Protein AF-X0TJ78-F1 (afdb_monomer_lite)

Organism: NCBI:txid412755

Structure (mmCIF, N/CA/C/O backbone):
data_AF-X0TJ78-F1
#
_entry.id   AF-X0TJ78-F1
#
loop_
_atom_site.group_PDB
_atom_site.id
_atom_site.type_symbol
_atom_site.label_atom_id
_atom_site.label_alt_id
_atom_site.label_comp_id
_atom_site.label_asym_id
_atom_site.label_entity_id
_atom_site.label_seq_id
_atom_site.pdbx_PDB_ins_code
_atom_site.Cartn_x
_atom_site.Cartn_y
_atom_site.Cartn_z
_atom_site.occupancy
_atom_site.B_iso_or_equiv
_atom_site.auth_seq_id
_atom_site.auth_comp_id
_atom_site.auth_asym_id
_atom_site.auth_atom_id
_atom_site.pdbx_PDB_model_num
ATOM 1 N N . VAL A 1 1 ? -23.344 20.962 -19.472 1.00 41.69 1 VAL A N 1
ATOM 2 C CA . VAL A 1 1 ? -23.490 19.611 -18.882 1.00 41.69 1 VAL A CA 1
ATOM 3 C C . VAL A 1 1 ? -22.557 18.676 -19.646 1.00 41.69 1 VAL A C 1
ATOM 5 O O . VAL A 1 1 ? -22.876 18.302 -20.765 1.00 41.69 1 VAL A O 1
ATOM 8 N N . ARG A 1 2 ? -21.332 18.445 -19.148 1.00 46.00 2 ARG A N 1
ATOM 9 C CA . ARG A 1 2 ? -20.349 17.579 -19.829 1.00 46.00 2 ARG A CA 1
ATOM 10 C C . ARG A 1 2 ? -20.759 16.126 -19.594 1.00 46.00 2 ARG A C 1
ATOM 12 O O . ARG A 1 2 ? -20.920 15.743 -18.442 1.00 46.00 2 ARG A O 1
ATOM 19 N N . GLY A 1 3 ? -20.935 15.355 -20.666 1.00 38.41 3 GLY A N 1
ATOM 20 C CA . GLY A 1 3 ? -21.324 13.937 -20.658 1.00 38.41 3 GLY A CA 1
ATOM 21 C C . GLY A 1 3 ? -20.253 12.991 -20.104 1.00 38.41 3 GLY A C 1
ATOM 22 O O . GLY A 1 3 ? -19.927 11.993 -20.738 1.00 38.41 3 GLY A O 1
ATOM 23 N N . LEU A 1 4 ? -19.689 13.312 -18.939 1.00 42.62 4 LEU A N 1
ATOM 24 C CA . LEU A 1 4 ? -18.806 12.431 -18.187 1.00 42.62 4 LEU A CA 1
ATOM 25 C C . LEU A 1 4 ? -19.663 11.326 -17.562 1.00 42.62 4 LEU A C 1
ATOM 27 O O . LEU A 1 4 ? -20.392 11.562 -16.601 1.00 42.62 4 LEU A O 1
ATOM 31 N N . LYS A 1 5 ? -19.578 10.116 -18.119 1.00 39.84 5 LYS A N 1
ATOM 32 C CA . LYS A 1 5 ? -20.024 8.900 -17.433 1.00 39.84 5 LYS A CA 1
ATOM 33 C C . LYS A 1 5 ? -19.019 8.610 -16.319 1.00 39.84 5 LYS A C 1
ATOM 35 O O . LYS A 1 5 ? -18.046 7.900 -16.539 1.00 39.84 5 LYS A O 1
ATOM 40 N N . VAL A 1 6 ? -19.211 9.224 -15.154 1.00 48.62 6 VAL A N 1
ATOM 41 C CA . VAL A 1 6 ? -18.441 8.871 -13.959 1.00 48.62 6 VAL A CA 1
ATOM 42 C C . VAL A 1 6 ? -19.138 7.679 -13.320 1.00 48.62 6 VAL A C 1
ATOM 44 O O . VAL A 1 6 ? -20.186 7.829 -12.697 1.00 48.62 6 VAL A O 1
ATOM 47 N N . THR A 1 7 ? -18.582 6.485 -13.495 1.00 52.28 7 THR A N 1
ATOM 48 C CA . THR A 1 7 ? -18.943 5.331 -12.668 1.00 52.28 7 THR A CA 1
ATOM 49 C C . THR A 1 7 ? -18.285 5.554 -11.307 1.00 52.28 7 THR A C 1
ATOM 51 O O . THR A 1 7 ? -17.137 5.175 -11.092 1.00 52.28 7 THR A O 1
ATOM 54 N N . VAL A 1 8 ? -18.956 6.284 -10.411 1.00 54.91 8 VAL A N 1
ATOM 55 C CA . VAL A 1 8 ? -18.497 6.415 -9.023 1.00 54.91 8 VAL A CA 1
ATOM 56 C C . VAL A 1 8 ? -18.832 5.096 -8.341 1.00 54.91 8 VAL A C 1
ATOM 58 O O . VAL A 1 8 ? -20.003 4.828 -8.084 1.00 54.91 8 VAL A O 1
ATOM 61 N N . ALA A 1 9 ? -17.834 4.249 -8.090 1.00 61.28 9 ALA A N 1
ATOM 62 C CA . ALA A 1 9 ? -18.028 3.178 -7.124 1.00 61.28 9 ALA A CA 1
ATOM 63 C C . ALA A 1 9 ? -18.209 3.837 -5.756 1.00 61.28 9 ALA A C 1
ATOM 65 O O . ALA A 1 9 ? -17.346 4.586 -5.294 1.00 61.28 9 ALA A O 1
ATOM 66 N N . GLU A 1 10 ? -19.365 3.615 -5.148 1.00 79.12 10 GLU A N 1
ATOM 67 C CA . GLU A 1 10 ? -19.639 4.081 -3.800 1.00 79.12 10 GLU A CA 1
ATOM 68 C C . GLU A 1 10 ? -18.818 3.217 -2.835 1.00 79.12 10 GLU A C 1
ATOM 70 O O . GLU A 1 10 ? -19.037 2.012 -2.727 1.00 79.12 10 GLU A O 1
ATOM 75 N N . VAL A 1 11 ? -17.814 3.813 -2.188 1.00 92.12 11 VAL A N 1
ATOM 76 C CA . VAL A 1 11 ? -17.001 3.138 -1.169 1.00 92.12 11 VAL A CA 1
ATOM 77 C C . VAL A 1 11 ? -17.696 3.361 0.179 1.00 92.12 11 VAL A C 1
ATOM 79 O O . VAL A 1 11 ? -17.759 4.511 0.620 1.00 92.12 11 VAL A O 1
ATOM 82 N N . PRO A 1 12 ? -18.246 2.320 0.838 1.00 93.31 12 PRO A N 1
ATOM 83 C CA . PRO A 1 12 ? -19.114 2.491 2.003 1.00 93.31 12 PRO A CA 1
ATOM 84 C C . PRO A 1 12 ? -18.298 2.753 3.277 1.00 93.31 12 PRO A C 1
ATOM 86 O O . PRO A 1 12 ? -18.168 1.901 4.154 1.00 93.31 12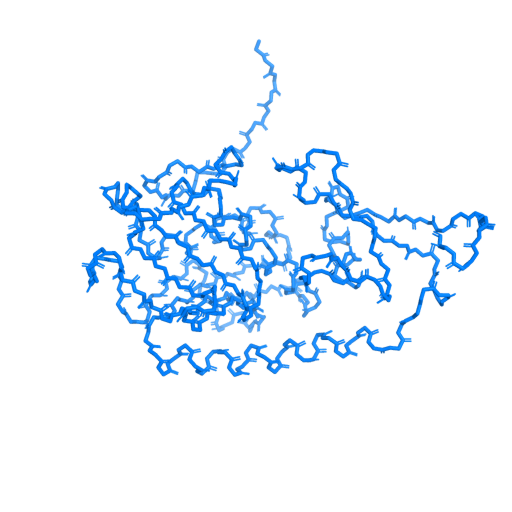 PRO A O 1
ATOM 89 N N . ILE A 1 13 ? -17.733 3.956 3.373 1.00 97.56 13 ILE A N 1
ATOM 90 C CA . ILE A 1 13 ? -16.958 4.437 4.519 1.00 97.56 13 ILE A CA 1
ATOM 91 C C . ILE A 1 13 ? -17.510 5.780 5.019 1.00 97.56 13 ILE A C 1
ATOM 93 O O . ILE A 1 13 ? -18.123 6.523 4.255 1.00 97.56 13 ILE A O 1
ATOM 97 N N . PRO A 1 14 ? -17.292 6.138 6.295 1.00 97.50 14 PRO A N 1
ATOM 98 C CA . PRO A 1 14 ? -17.926 7.314 6.898 1.00 97.50 14 PRO A CA 1
ATOM 99 C C . PRO A 1 14 ? -17.175 8.635 6.655 1.00 97.50 14 PRO A C 1
ATOM 101 O O . PRO A 1 14 ? -17.513 9.671 7.229 1.00 97.50 14 PRO A O 1
ATOM 104 N N . VAL A 1 15 ? -16.129 8.611 5.831 1.00 97.69 15 VAL A N 1
ATOM 105 C CA . VAL A 1 15 ? -15.333 9.785 5.461 1.00 97.69 15 VAL A CA 1
ATOM 106 C C . VAL A 1 15 ? -15.403 9.997 3.957 1.00 97.69 15 VAL A C 1
ATOM 108 O O . VAL A 1 15 ? -15.711 9.078 3.204 1.00 97.69 15 VAL A O 1
ATOM 111 N N . ALA A 1 16 ? -15.118 11.218 3.510 1.00 96.62 16 ALA A N 1
ATOM 112 C CA . ALA A 1 16 ? -15.028 11.484 2.085 1.00 96.62 16 ALA A CA 1
ATOM 113 C C . ALA A 1 16 ? -13.887 10.660 1.465 1.00 96.62 16 ALA A C 1
ATOM 115 O O . ALA A 1 16 ? -12.844 10.464 2.092 1.00 96.62 16 ALA A O 1
ATOM 116 N N . PHE A 1 17 ? -14.104 10.182 0.241 1.00 95.75 17 PHE A N 1
ATOM 117 C CA . PHE A 1 17 ? -13.168 9.324 -0.474 1.00 95.75 17 PHE A CA 1
ATOM 118 C C . PHE A 1 17 ? -12.876 9.879 -1.870 1.00 95.75 17 PHE A C 1
ATOM 120 O O . PHE A 1 17 ? -13.803 10.166 -2.630 1.00 95.75 17 PHE A O 1
ATOM 127 N N . GLY A 1 18 ? -11.600 10.015 -2.225 1.00 92.62 18 GLY A N 1
ATOM 128 C CA . GLY A 1 18 ? -11.166 10.373 -3.572 1.00 92.62 18 GLY A CA 1
ATOM 129 C C . GLY A 1 18 ? -9.757 10.961 -3.636 1.00 92.62 18 GLY A C 1
ATOM 130 O O . GLY A 1 18 ? -9.196 11.391 -2.633 1.00 92.62 18 GLY A O 1
ATOM 131 N N . ALA A 1 19 ? -9.215 11.048 -4.853 1.00 90.00 19 ALA A N 1
ATOM 132 C CA . ALA A 1 19 ? -7.849 11.517 -5.108 1.00 90.00 19 ALA A CA 1
ATOM 133 C C . ALA A 1 19 ? -7.555 12.945 -4.616 1.00 90.00 19 ALA A C 1
ATOM 135 O O . ALA A 1 19 ? -6.404 13.287 -4.387 1.00 90.00 19 ALA A O 1
ATOM 136 N N . ALA A 1 20 ? -8.582 13.776 -4.407 1.00 90.19 20 ALA A N 1
ATOM 137 C CA . ALA A 1 20 ? -8.415 15.125 -3.866 1.00 90.19 20 ALA A CA 1
ATOM 138 C C . ALA A 1 20 ? -7.898 15.151 -2.414 1.00 90.19 20 ALA A C 1
ATOM 140 O O . ALA A 1 20 ? -7.378 16.178 -1.985 1.00 90.19 20 ALA A O 1
ATOM 141 N N . PHE A 1 21 ? -8.056 14.052 -1.669 1.00 93.19 21 PHE A N 1
ATOM 142 C CA . PHE A 1 21 ? -7.544 13.911 -0.303 1.00 93.19 21 PHE A CA 1
ATOM 143 C C . PHE A 1 21 ? -6.136 13.296 -0.267 1.00 93.19 21 PHE A C 1
ATOM 145 O O . PHE A 1 21 ? -5.487 13.297 0.780 1.00 93.19 21 PHE A O 1
ATOM 152 N N . GLU A 1 22 ? -5.623 12.820 -1.408 1.00 91.50 22 GLU A N 1
ATOM 153 C CA . GLU A 1 22 ? -4.268 12.287 -1.476 1.00 91.50 22 GLU A CA 1
ATOM 154 C C . GLU A 1 22 ? -3.239 13.381 -1.165 1.00 91.50 22 GLU A C 1
ATOM 156 O O . GLU A 1 22 ? -3.269 14.480 -1.720 1.00 91.50 22 GLU A O 1
ATOM 161 N N . GLY A 1 23 ? -2.305 13.076 -0.265 1.00 86.44 23 GLY A N 1
ATOM 162 C CA . GLY A 1 23 ? -1.281 14.021 0.179 1.00 86.44 23 GLY A CA 1
ATOM 163 C C . GLY A 1 23 ? -1.646 14.816 1.435 1.00 86.44 23 GLY A C 1
ATOM 164 O O . GLY A 1 23 ? -0.784 15.547 1.940 1.00 86.44 23 GLY A O 1
ATOM 165 N N . GLU A 1 24 ? -2.854 14.639 1.991 1.00 92.06 24 GLU A N 1
ATOM 166 C CA . GLU A 1 24 ? -3.176 15.102 3.344 1.00 92.06 24 GLU A CA 1
ATOM 167 C C . GLU A 1 24 ? -2.124 14.600 4.352 1.00 92.06 24 GLU A C 1
ATOM 169 O O . GLU A 1 24 ? -1.635 13.468 4.308 1.00 92.06 24 GLU A O 1
ATOM 174 N N . ARG A 1 25 ? -1.722 15.475 5.278 1.00 93.50 25 ARG A N 1
ATOM 175 C CA . ARG A 1 25 ? -0.720 15.157 6.302 1.00 93.50 25 ARG A CA 1
ATOM 176 C C . ARG A 1 25 ? -1.369 15.192 7.674 1.00 93.50 25 ARG A C 1
ATOM 178 O O . ARG A 1 25 ? -1.734 16.261 8.146 1.00 93.50 25 ARG A O 1
ATOM 185 N N . VAL A 1 26 ? -1.387 14.054 8.359 1.00 96.75 26 VAL A N 1
ATOM 186 C CA . VAL A 1 26 ? -1.802 13.971 9.768 1.00 96.75 26 VAL A CA 1
ATOM 187 C C . VAL A 1 26 ? -0.573 14.183 10.655 1.00 96.75 26 VAL A C 1
ATOM 189 O O . VAL A 1 26 ? 0.424 13.465 10.518 1.00 96.75 26 VAL A O 1
ATOM 192 N N . ARG A 1 27 ? -0.585 15.192 11.534 1.00 95.25 27 ARG A N 1
ATOM 193 C CA . ARG A 1 27 ? 0.587 15.610 12.329 1.00 95.25 27 ARG A CA 1
ATOM 194 C C . ARG A 1 27 ? 0.198 15.982 13.759 1.00 95.25 27 ARG A C 1
ATOM 196 O O . ARG A 1 27 ? -0.942 16.326 14.023 1.00 95.25 27 ARG A O 1
ATOM 203 N N . GLY A 1 28 ? 1.187 15.966 14.654 1.00 94.19 28 GLY A N 1
ATOM 204 C CA . GLY A 1 28 ? 1.071 16.534 15.997 1.00 94.19 28 GLY A CA 1
ATOM 205 C C . GLY A 1 28 ? -0.144 16.019 16.766 1.00 94.19 28 GLY A C 1
ATOM 206 O O . GLY A 1 28 ? -0.369 14.813 16.849 1.00 94.19 28 GLY A O 1
ATOM 207 N N . GLU A 1 29 ? -0.913 16.953 17.316 1.00 96.00 29 GLU A N 1
ATOM 208 C CA . GLU A 1 29 ? -2.077 16.665 18.151 1.00 96.00 29 GLU A CA 1
ATOM 209 C C . GLU A 1 29 ? -3.262 16.077 17.375 1.00 96.00 29 GLU A C 1
ATOM 211 O O . GLU A 1 29 ? -4.159 15.525 18.008 1.00 96.00 29 GLU A O 1
ATOM 216 N N . ASP A 1 30 ? -3.268 16.115 16.039 1.00 97.38 30 ASP A N 1
ATOM 217 C CA . ASP A 1 30 ? -4.364 15.564 15.228 1.00 97.38 30 ASP A CA 1
ATOM 218 C C . ASP A 1 30 ? -4.303 14.037 15.096 1.00 97.38 30 ASP A C 1
ATOM 220 O O . ASP A 1 30 ? -5.264 13.411 14.648 1.00 97.38 30 ASP A O 1
ATOM 224 N N . ILE A 1 31 ? -3.183 13.415 15.478 1.00 98.38 31 ILE A N 1
ATOM 225 C CA . ILE A 1 31 ? -2.975 11.970 15.357 1.00 98.38 31 ILE A CA 1
ATOM 226 C C . ILE A 1 31 ? -3.858 11.230 16.369 1.00 98.38 31 ILE A C 1
ATOM 228 O O . ILE A 1 31 ? -3.748 11.431 17.580 1.00 98.38 31 ILE A O 1
ATOM 232 N N . TYR A 1 32 ? -4.703 10.328 15.871 1.00 98.69 32 TYR A N 1
ATOM 233 C CA . TYR A 1 32 ? -5.423 9.351 16.686 1.00 98.69 32 TYR A CA 1
ATOM 234 C C . TYR A 1 32 ? -4.642 8.039 16.794 1.00 98.69 32 TYR A C 1
ATOM 236 O O . TYR A 1 32 ? -4.416 7.551 17.898 1.00 98.69 32 TYR A O 1
ATOM 244 N N . LEU A 1 33 ? -4.198 7.506 15.654 1.00 98.56 33 LEU A N 1
ATOM 245 C CA . LEU A 1 33 ? -3.369 6.305 15.554 1.00 98.56 33 LEU A CA 1
ATOM 246 C C . LEU A 1 33 ? -2.137 6.600 14.695 1.00 98.56 33 LEU A C 1
ATOM 248 O O . LEU A 1 33 ? -2.249 7.249 13.654 1.00 98.56 33 LEU A O 1
ATOM 252 N N . GLU A 1 34 ? -0.988 6.068 15.102 1.00 98.44 34 GLU A N 1
ATOM 253 C CA . GLU A 1 34 ? 0.237 5.993 14.304 1.00 98.44 34 GLU A CA 1
ATOM 254 C C . GLU A 1 34 ? 0.782 4.553 14.296 1.00 98.44 34 GLU A C 1
ATOM 256 O O . GLU A 1 34 ? 0.983 3.956 15.351 1.00 98.44 34 GLU A O 1
ATOM 261 N N . ALA A 1 35 ? 1.048 3.994 13.116 1.00 98.44 35 ALA A N 1
ATOM 262 C CA . ALA A 1 35 ? 1.672 2.679 12.952 1.00 98.44 35 ALA A CA 1
ATOM 263 C C . ALA A 1 35 ? 2.747 2.743 11.863 1.00 98.44 35 ALA A C 1
ATOM 265 O O . ALA A 1 35 ? 2.502 3.340 10.821 1.00 98.44 35 ALA A O 1
ATOM 266 N N . GLY A 1 36 ? 3.927 2.160 12.073 1.00 98.06 36 GLY A N 1
ATOM 267 C CA . GLY A 1 36 ? 5.017 2.232 11.096 1.00 98.06 36 GLY A CA 1
ATOM 268 C C . GLY A 1 36 ? 5.943 3.436 11.284 1.00 98.06 36 GLY A C 1
ATOM 269 O O . GLY A 1 36 ? 6.124 3.948 12.395 1.00 98.06 36 GLY A O 1
ATOM 270 N N . GLY A 1 37 ? 6.571 3.892 10.195 1.00 93.00 37 GLY A N 1
ATOM 271 C CA . GLY A 1 37 ? 7.374 5.131 10.174 1.00 93.00 37 GLY A CA 1
ATOM 272 C C . GLY A 1 37 ? 8.600 5.118 11.095 1.00 93.00 37 GLY A C 1
ATOM 273 O O . GLY A 1 37 ? 9.000 6.157 11.629 1.00 93.00 37 GLY A O 1
ATOM 274 N N . GLY A 1 38 ? 9.153 3.930 11.361 1.00 93.81 38 GLY A N 1
ATOM 275 C CA . GLY A 1 38 ? 10.238 3.729 12.325 1.00 93.81 38 GLY A CA 1
ATOM 276 C C . GLY A 1 38 ? 9.836 3.977 13.785 1.00 93.81 38 GLY A C 1
ATOM 277 O O . GLY A 1 38 ? 10.708 4.148 14.636 1.00 93.81 38 GLY A O 1
ATOM 278 N N . ARG A 1 39 ? 8.533 4.065 14.089 1.00 95.69 39 ARG A N 1
ATOM 279 C CA . ARG A 1 39 ? 7.995 4.178 15.458 1.00 95.69 39 ARG A CA 1
ATOM 280 C C . ARG A 1 39 ? 7.513 2.834 15.979 1.00 95.69 39 ARG A C 1
ATOM 282 O O . ARG A 1 39 ? 7.782 2.499 17.127 1.00 95.69 39 ARG A O 1
ATOM 289 N N . THR A 1 40 ? 6.835 2.083 15.125 1.00 97.94 40 THR A N 1
ATOM 290 C CA . THR A 1 40 ? 6.421 0.699 15.356 1.00 97.94 40 THR A CA 1
ATOM 291 C C . THR A 1 40 ? 6.623 -0.103 14.071 1.00 97.94 40 THR A C 1
ATOM 293 O O . THR A 1 40 ? 6.692 0.489 12.993 1.00 97.94 40 THR A O 1
ATOM 296 N N . PRO A 1 41 ? 6.747 -1.435 14.151 1.00 97.94 41 PRO A N 1
ATOM 297 C CA . PRO A 1 41 ? 6.674 -2.289 12.972 1.00 97.94 41 PRO A CA 1
ATOM 298 C C . PRO A 1 41 ? 5.328 -2.161 12.246 1.00 97.94 41 PRO A C 1
ATOM 300 O O . PRO A 1 41 ? 4.271 -2.210 12.879 1.00 97.94 41 PRO A O 1
ATOM 303 N N . MET A 1 42 ? 5.372 -2.032 10.921 1.00 98.19 42 MET A N 1
ATOM 304 C CA . MET A 1 42 ? 4.192 -2.099 10.064 1.00 98.19 42 MET A CA 1
ATOM 305 C C . MET A 1 42 ? 4.520 -2.850 8.776 1.00 98.19 42 MET A C 1
ATOM 307 O O . MET A 1 42 ? 5.607 -2.670 8.239 1.00 98.19 42 MET A O 1
ATOM 311 N N . VAL A 1 43 ? 3.582 -3.654 8.276 1.00 98.62 43 VAL A N 1
ATOM 312 C CA . VAL A 1 43 ? 3.694 -4.308 6.967 1.00 98.62 43 VAL A CA 1
ATOM 313 C C . VAL A 1 43 ? 2.383 -4.259 6.189 1.00 98.62 43 VAL A C 1
ATOM 315 O O . VAL A 1 43 ? 1.307 -4.396 6.767 1.00 98.62 43 VAL A O 1
ATOM 318 N N . GLU A 1 44 ? 2.467 -4.091 4.876 1.00 98.62 44 GLU A N 1
ATOM 319 C CA . GLU A 1 44 ? 1.356 -4.290 3.945 1.00 98.62 44 GLU A CA 1
ATOM 320 C C . GLU A 1 44 ? 1.726 -5.339 2.899 1.00 98.62 44 GLU A C 1
ATOM 322 O O . GLU A 1 44 ? 2.757 -5.235 2.242 1.00 98.62 44 GLU A O 1
ATOM 327 N N . TRP A 1 45 ? 0.914 -6.382 2.765 1.00 98.56 45 TRP A N 1
ATOM 328 C CA . TRP A 1 45 ? 1.269 -7.556 1.978 1.00 98.56 45 TRP A CA 1
ATOM 329 C C . TRP A 1 45 ? 0.068 -8.075 1.197 1.00 98.56 45 TRP A C 1
ATOM 331 O O . TRP A 1 45 ? -0.957 -8.427 1.787 1.00 98.56 45 TRP A O 1
ATOM 341 N N . VAL A 1 46 ? 0.207 -8.150 -0.127 1.00 98.50 46 VAL A N 1
ATOM 342 C CA . VAL A 1 46 ? -0.738 -8.861 -0.998 1.00 98.50 46 VAL A CA 1
ATOM 343 C C . VAL A 1 46 ? -0.173 -10.233 -1.336 1.00 98.50 46 VAL A C 1
ATOM 345 O O . VAL A 1 46 ? 1.003 -10.353 -1.683 1.00 98.50 46 VAL A O 1
ATOM 348 N N . THR A 1 47 ? -1.016 -11.264 -1.268 1.00 97.81 47 THR A N 1
ATOM 349 C CA . THR A 1 47 ? -0.643 -12.633 -1.635 1.00 97.81 47 THR A CA 1
ATOM 350 C C . THR A 1 47 ? -1.796 -13.395 -2.276 1.00 97.81 47 THR A C 1
ATOM 352 O O . THR A 1 47 ? -2.963 -13.237 -1.905 1.00 97.81 47 THR A O 1
ATOM 355 N N . SER A 1 48 ? -1.457 -14.254 -3.229 1.00 97.12 48 SER A N 1
ATOM 356 C CA . SER A 1 48 ? -2.390 -15.141 -3.908 1.00 97.12 48 SER A CA 1
ATOM 357 C C . SER A 1 48 ? -2.716 -16.362 -3.047 1.00 97.12 48 SER A C 1
ATOM 359 O O . SER A 1 48 ? -1.864 -16.924 -2.353 1.00 97.12 48 SER A O 1
ATOM 361 N N . LYS A 1 49 ? -3.971 -16.798 -3.104 1.00 97.69 49 LYS A N 1
ATOM 362 C CA . LYS A 1 49 ? -4.500 -17.982 -2.419 1.00 97.69 49 LYS A CA 1
ATOM 363 C C . LYS A 1 49 ? -5.344 -18.815 -3.374 1.00 97.69 49 LYS A C 1
ATOM 365 O O . LYS A 1 49 ? -5.742 -18.351 -4.445 1.00 97.69 49 LYS A O 1
ATOM 370 N N . ARG A 1 50 ? -5.649 -20.057 -2.987 1.00 96.94 50 ARG A N 1
ATOM 371 C CA . ARG A 1 50 ? -6.616 -20.866 -3.735 1.00 96.94 50 ARG A CA 1
ATOM 372 C C . ARG A 1 50 ? -8.033 -20.311 -3.564 1.00 96.94 50 ARG A C 1
ATOM 374 O O . ARG A 1 50 ? -8.366 -19.671 -2.570 1.00 96.94 50 ARG A O 1
ATOM 381 N N . MET A 1 51 ? -8.895 -20.606 -4.535 1.00 95.94 51 MET A N 1
ATOM 382 C CA . MET A 1 51 ? -10.275 -20.102 -4.589 1.00 95.94 51 MET A CA 1
ATOM 383 C C . MET A 1 51 ? -11.148 -20.529 -3.392 1.00 95.94 51 MET A C 1
ATOM 385 O O . MET A 1 51 ? -12.137 -19.860 -3.081 1.00 95.94 51 MET A O 1
ATOM 389 N N . ASP A 1 52 ? -10.808 -21.649 -2.751 1.00 97.12 52 ASP A N 1
ATOM 390 C CA . ASP A 1 52 ? -11.455 -22.204 -1.556 1.00 97.12 52 ASP A CA 1
ATOM 391 C C . ASP A 1 52 ? -10.909 -21.623 -0.240 1.00 97.12 52 ASP A C 1
ATOM 393 O O . ASP A 1 52 ? -11.541 -21.778 0.801 1.00 97.12 52 ASP A O 1
ATOM 397 N N . GLU A 1 53 ? -9.772 -20.926 -0.280 1.00 97.50 53 GLU A N 1
ATOM 398 C CA . GLU A 1 53 ? -9.144 -20.283 0.883 1.00 97.50 53 GLU A CA 1
ATOM 399 C C . GLU A 1 53 ? -9.592 -18.822 1.070 1.00 97.50 53 GLU A C 1
ATOM 401 O O . GLU A 1 53 ? -9.314 -18.229 2.114 1.00 97.50 53 GLU A O 1
ATOM 406 N N . VAL A 1 54 ? -10.285 -18.250 0.073 1.00 98.06 54 VAL A N 1
ATOM 407 C CA . VAL A 1 54 ? -10.744 -16.853 0.063 1.00 98.06 54 VAL A CA 1
ATOM 408 C C . VAL A 1 54 ? -12.270 -16.765 0.068 1.00 98.06 54 VAL A C 1
ATOM 410 O O . VAL A 1 54 ? -12.961 -17.271 -0.826 1.00 98.06 54 VAL A O 1
ATOM 413 N N . GLU A 1 55 ? -12.792 -16.062 1.068 1.00 98.19 55 GLU A N 1
ATOM 414 C CA . GLU A 1 55 ? -14.184 -15.636 1.183 1.00 98.19 55 GLU A CA 1
ATOM 415 C C . GLU A 1 55 ? -14.290 -14.181 0.713 1.00 98.19 55 GLU A C 1
ATOM 417 O O . GLU A 1 55 ? -13.791 -13.272 1.374 1.00 98.19 55 GLU A O 1
ATOM 422 N N . ASP A 1 56 ? -14.897 -13.955 -0.456 1.00 98.19 56 ASP A N 1
ATOM 423 C CA . ASP A 1 56 ? -14.932 -12.615 -1.047 1.00 98.19 56 ASP A CA 1
ATOM 424 C C . ASP A 1 56 ? -15.637 -11.598 -0.138 1.00 98.19 56 ASP A C 1
ATOM 426 O O . ASP A 1 56 ? -16.707 -11.866 0.408 1.00 98.19 56 ASP A O 1
ATOM 430 N N . GLY A 1 57 ? -15.021 -10.427 0.027 1.00 96.50 57 GLY A N 1
ATOM 431 C CA . GLY A 1 57 ? -15.538 -9.343 0.861 1.00 96.50 57 GLY A CA 1
ATOM 432 C C . GLY A 1 57 ? -15.315 -9.534 2.358 1.00 96.50 57 GLY A C 1
ATOM 433 O O . GLY A 1 57 ? -15.669 -8.649 3.140 1.00 96.50 57 GLY A O 1
ATOM 434 N N . LYS A 1 58 ? -14.705 -10.646 2.789 1.00 98.62 58 LYS A N 1
ATOM 435 C CA . LYS A 1 58 ? -14.394 -10.852 4.203 1.00 98.62 58 LYS A CA 1
ATOM 436 C C . LYS A 1 58 ? -13.339 -9.855 4.666 1.00 98.62 58 LYS A C 1
ATOM 438 O O . LYS A 1 58 ? -12.246 -9.767 4.109 1.00 98.62 58 LYS A O 1
ATOM 443 N N . ILE A 1 59 ? -13.668 -9.132 5.730 1.00 98.75 59 ILE A N 1
ATOM 444 C CA . ILE A 1 59 ? -12.766 -8.201 6.402 1.00 98.75 59 ILE A CA 1
ATOM 445 C C . ILE A 1 59 ? -12.694 -8.596 7.871 1.00 98.75 59 ILE A C 1
ATOM 447 O O . ILE A 1 59 ? -13.719 -8.675 8.547 1.00 98.75 59 ILE A O 1
ATOM 451 N N . GLU A 1 60 ? -11.484 -8.827 8.366 1.00 98.69 60 GLU A N 1
ATOM 452 C CA . GLU A 1 60 ? -11.237 -9.240 9.746 1.00 98.69 60 GLU A CA 1
ATOM 453 C C . GLU A 1 60 ? -10.210 -8.316 10.406 1.00 98.69 60 GLU A C 1
ATOM 455 O O . GLU A 1 60 ? -9.177 -8.007 9.813 1.00 98.69 60 GLU A O 1
ATOM 460 N N . VAL A 1 61 ? -10.489 -7.877 11.636 1.00 98.69 61 VAL A N 1
ATOM 461 C CA . VAL A 1 61 ? -9.542 -7.128 12.475 1.00 98.69 61 VAL A CA 1
ATOM 462 C C . VAL A 1 61 ? -9.143 -8.023 13.644 1.00 98.69 61 VAL A C 1
ATOM 464 O O . VAL A 1 61 ? -9.997 -8.441 14.423 1.00 98.69 61 VAL A O 1
ATOM 467 N N . ILE A 1 62 ? -7.855 -8.346 13.736 1.00 98.69 62 ILE A N 1
ATOM 468 C CA . ILE A 1 62 ? -7.280 -9.321 14.667 1.00 98.69 62 ILE A CA 1
ATOM 469 C C . ILE A 1 62 ? -6.412 -8.558 15.669 1.00 98.69 62 ILE A C 1
ATOM 471 O O . ILE A 1 62 ? -5.243 -8.251 15.414 1.00 98.69 62 ILE A O 1
ATOM 475 N N . GLY A 1 63 ? -7.033 -8.216 16.794 1.00 98.19 63 GLY A N 1
ATOM 476 C CA . GLY A 1 63 ? -6.489 -7.329 17.820 1.00 98.19 63 GLY A CA 1
ATOM 477 C C . GLY A 1 63 ? -7.396 -6.111 18.058 1.00 98.19 63 GLY A C 1
ATOM 478 O O . GLY A 1 63 ? -8.553 -6.115 17.629 1.00 98.19 63 GLY A O 1
ATOM 479 N N . PRO A 1 64 ? -6.904 -5.075 18.763 1.00 97.81 64 PRO A N 1
ATOM 480 C CA . PRO A 1 64 ? -7.668 -3.858 19.041 1.00 97.81 64 PRO A CA 1
ATOM 481 C C . PRO A 1 64 ? -8.106 -3.105 17.774 1.00 97.81 64 PRO A C 1
ATOM 483 O O . PRO A 1 64 ? -7.312 -2.925 16.845 1.00 97.81 64 PRO A O 1
ATOM 486 N N . GLU A 1 65 ? -9.343 -2.603 17.769 1.00 97.69 65 GLU A N 1
ATOM 487 C CA . GLU A 1 65 ? -9.859 -1.642 16.783 1.00 97.69 65 GLU A CA 1
ATOM 488 C C . GLU A 1 65 ? -9.620 -0.193 17.273 1.00 97.69 65 GLU A C 1
ATOM 490 O O . GLU A 1 65 ? -9.274 0.032 18.433 1.00 97.69 65 GLU A O 1
ATOM 495 N N . LEU A 1 66 ? -9.821 0.825 16.423 1.00 97.88 66 LEU A N 1
ATOM 496 C CA . LEU A 1 66 ? -9.610 2.239 16.786 1.00 97.88 66 LEU A CA 1
ATOM 497 C C . LEU A 1 66 ? -10.397 2.659 18.031 1.00 97.88 66 LEU A C 1
ATOM 499 O O . LEU A 1 66 ? -9.898 3.427 18.839 1.00 97.88 66 LEU A O 1
ATOM 503 N N . LYS A 1 67 ? -11.617 2.151 18.214 1.00 96.75 67 LYS A N 1
ATOM 504 C CA . LYS A 1 67 ? -12.448 2.480 19.385 1.00 96.75 67 LYS A CA 1
ATOM 505 C C . LYS A 1 67 ? -11.897 1.919 20.705 1.00 96.75 67 LYS A C 1
ATOM 507 O O . LYS A 1 67 ? -12.325 2.363 21.766 1.00 96.75 67 LYS A O 1
ATOM 512 N N . ASP A 1 68 ? -11.013 0.924 20.633 1.00 97.62 68 ASP A N 1
ATOM 513 C CA . ASP A 1 68 ? -10.502 0.183 21.789 1.00 97.62 68 ASP A CA 1
ATOM 514 C C . ASP A 1 68 ? -9.169 0.764 22.297 1.00 97.62 68 ASP A C 1
ATOM 516 O O . ASP A 1 68 ? -8.602 0.262 23.267 1.00 97.62 68 ASP A O 1
ATOM 520 N N . ILE A 1 69 ? -8.663 1.827 21.661 1.00 97.81 69 ILE A N 1
ATOM 521 C CA . ILE A 1 69 ? -7.392 2.476 21.998 1.00 97.81 69 ILE A CA 1
ATOM 522 C C . ILE A 1 69 ? -7.593 3.971 22.293 1.00 97.81 69 ILE A C 1
ATOM 524 O O . ILE A 1 69 ? -8.483 4.606 21.728 1.00 97.81 69 ILE A O 1
ATOM 528 N N . PRO A 1 70 ? -6.768 4.585 23.159 1.00 97.56 70 PRO A N 1
ATOM 529 C CA . PRO A 1 70 ? -6.809 6.029 23.363 1.00 97.56 70 PRO A CA 1
ATOM 530 C C . PRO A 1 70 ? -6.236 6.786 22.154 1.00 97.56 70 PRO A C 1
ATOM 532 O O . PRO A 1 70 ? -5.342 6.300 21.460 1.00 97.56 70 PRO A O 1
ATOM 535 N N . ALA A 1 71 ? -6.696 8.018 21.931 1.00 97.69 71 ALA A N 1
ATOM 536 C CA . ALA A 1 71 ? -6.133 8.882 20.895 1.00 97.69 71 ALA A CA 1
ATOM 537 C C . ALA A 1 71 ? -4.642 9.177 21.153 1.00 97.69 71 ALA A C 1
ATOM 539 O O . ALA A 1 71 ? -4.230 9.404 22.291 1.00 97.69 71 ALA A O 1
ATOM 540 N N . GLY A 1 72 ? -3.844 9.208 20.086 1.00 97.44 72 GLY A N 1
ATOM 541 C CA . GLY A 1 72 ? -2.385 9.333 20.145 1.00 97.44 72 GLY A CA 1
ATOM 542 C C . GLY A 1 72 ? -1.660 7.997 20.340 1.00 97.44 72 GLY A C 1
ATOM 543 O O . GLY A 1 72 ? -0.448 7.988 20.563 1.00 97.44 72 GLY A O 1
ATOM 544 N N . SER A 1 73 ? -2.379 6.873 20.261 1.00 97.88 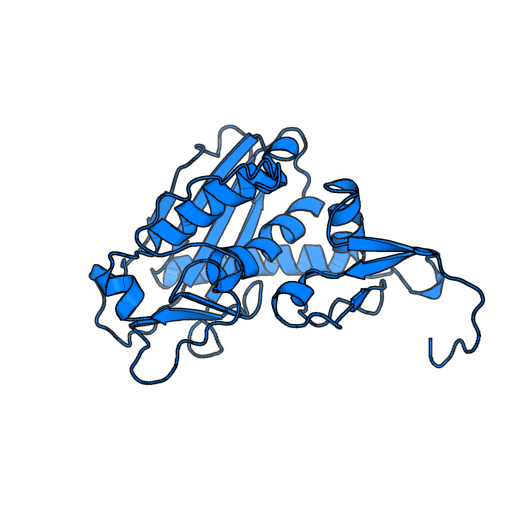73 SER A N 1
ATOM 545 C CA . SER A 1 73 ? -1.792 5.539 20.386 1.00 97.88 73 SER A CA 1
ATOM 546 C C . SER A 1 73 ? -0.860 5.205 19.229 1.00 97.88 73 SER A C 1
ATOM 548 O O . SER A 1 73 ? -1.045 5.641 18.089 1.00 97.88 73 SER A O 1
ATOM 550 N N . ARG A 1 74 ? 0.117 4.351 19.533 1.00 97.81 74 ARG A N 1
ATOM 551 C CA . ARG A 1 74 ? 0.966 3.701 18.541 1.00 97.81 74 ARG A CA 1
ATOM 552 C C . ARG A 1 74 ? 0.752 2.205 18.584 1.00 97.81 74 ARG A C 1
ATOM 554 O O . ARG A 1 74 ? 0.842 1.625 19.661 1.00 97.81 74 ARG A O 1
ATOM 561 N N . LEU A 1 75 ? 0.511 1.599 17.428 1.00 97.06 75 LEU A N 1
ATOM 562 C CA . LEU A 1 75 ? 0.317 0.155 17.310 1.00 97.06 75 LEU A CA 1
ATOM 563 C C . LEU A 1 75 ? 1.273 -0.440 16.285 1.00 97.06 75 LEU A C 1
ATOM 565 O O . LEU A 1 75 ? 1.720 0.237 15.357 1.00 97.06 75 LEU A O 1
ATOM 569 N N . LEU A 1 76 ? 1.562 -1.725 16.456 1.00 98.31 76 LEU A N 1
ATOM 570 C CA . LEU A 1 76 ? 2.003 -2.557 15.348 1.00 98.31 76 LEU A CA 1
ATOM 571 C C . L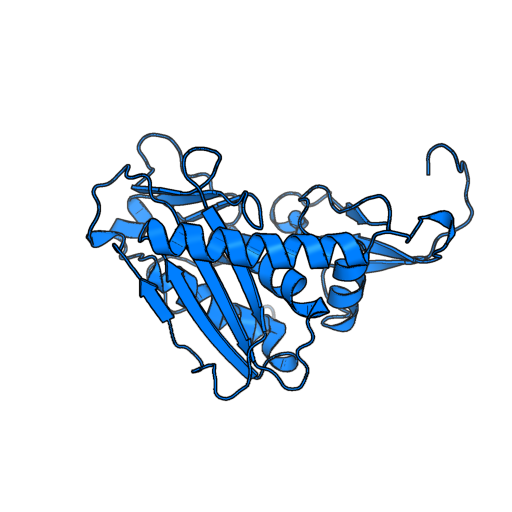EU A 1 76 ? 0.819 -2.776 14.403 1.00 98.31 76 LEU A C 1
ATOM 573 O O . LEU A 1 76 ? -0.326 -2.828 14.852 1.00 98.31 76 LEU A O 1
ATOM 577 N N . LEU A 1 77 ? 1.089 -2.894 13.107 1.00 98.81 77 LEU A N 1
ATOM 578 C CA . LEU A 1 77 ? 0.034 -3.084 12.117 1.00 98.81 77 LEU A CA 1
ATOM 579 C C . LEU A 1 77 ? 0.489 -3.999 10.982 1.00 98.81 77 LEU A C 1
ATOM 581 O O . LEU A 1 77 ? 1.523 -3.752 10.370 1.00 98.81 77 LEU A O 1
ATOM 585 N N . ALA A 1 78 ? -0.303 -5.012 10.650 1.00 98.81 78 ALA A N 1
ATOM 586 C CA . ALA A 1 78 ? -0.168 -5.720 9.382 1.00 98.81 78 ALA A CA 1
ATOM 587 C C . ALA A 1 78 ? -1.469 -5.614 8.589 1.00 98.81 78 ALA A C 1
ATOM 589 O O . ALA A 1 78 ? -2.537 -5.919 9.115 1.00 98.81 78 ALA A O 1
ATOM 590 N N . ILE A 1 79 ? -1.376 -5.198 7.329 1.00 98.88 79 ILE A N 1
ATOM 591 C CA . ILE A 1 79 ? -2.476 -5.239 6.364 1.00 98.88 79 ILE A CA 1
ATOM 592 C C . ILE A 1 79 ? -2.170 -6.388 5.411 1.00 98.88 79 ILE A C 1
ATOM 594 O O . ILE A 1 79 ? -1.228 -6.310 4.627 1.00 98.88 79 ILE A O 1
ATOM 598 N N . THR A 1 80 ? -2.939 -7.468 5.486 1.00 98.81 80 THR A N 1
ATOM 599 C CA . THR A 1 80 ? -2.788 -8.619 4.594 1.00 98.81 80 THR A CA 1
ATOM 600 C C . THR A 1 80 ? -3.995 -8.715 3.681 1.00 98.81 80 THR A C 1
ATOM 602 O O . THR A 1 80 ? -5.134 -8.781 4.146 1.00 98.81 80 THR A O 1
ATOM 605 N N . VAL A 1 81 ? -3.742 -8.724 2.378 1.00 98.75 81 VAL A N 1
ATOM 606 C CA . VAL A 1 81 ? -4.762 -8.837 1.338 1.00 98.75 81 VAL A CA 1
ATOM 607 C C . VAL A 1 81 ? -4.559 -10.171 0.635 1.00 98.75 81 VAL A C 1
ATOM 609 O O . VAL A 1 81 ? -3.524 -10.415 0.016 1.00 98.75 81 VAL A O 1
ATOM 612 N N . GLU A 1 82 ? -5.544 -11.051 0.753 1.00 98.69 82 GLU A N 1
ATOM 613 C CA . GLU A 1 82 ? -5.524 -12.372 0.133 1.00 98.69 82 GLU A CA 1
ATOM 614 C C . GLU A 1 82 ? -6.445 -12.350 -1.087 1.00 98.69 82 GLU A C 1
ATOM 616 O O . GLU A 1 82 ? -7.642 -12.082 -0.956 1.00 98.69 82 GLU A O 1
ATOM 621 N N . VAL A 1 83 ? -5.885 -12.619 -2.267 1.00 98.12 83 VAL A N 1
ATOM 622 C CA . VAL A 1 83 ? -6.609 -12.616 -3.549 1.00 98.12 83 VAL A CA 1
ATOM 623 C C . VAL A 1 83 ? -6.650 -14.010 -4.159 1.00 98.12 83 VAL A C 1
ATOM 625 O O . VAL A 1 83 ? -5.702 -14.783 -4.038 1.00 98.12 83 VAL A O 1
ATOM 628 N N . ALA A 1 84 ? -7.741 -14.336 -4.844 1.00 97.75 84 ALA A N 1
ATOM 629 C CA . ALA A 1 84 ? -7.860 -15.555 -5.634 1.00 97.75 84 ALA A CA 1
ATOM 630 C C . ALA A 1 84 ? -8.501 -15.236 -6.985 1.00 97.75 84 ALA A C 1
ATOM 632 O O . ALA A 1 84 ? -9.519 -14.549 -7.057 1.00 97.75 84 ALA A O 1
ATOM 633 N N . GLY A 1 85 ? -7.910 -15.743 -8.063 1.00 94.81 85 GLY A N 1
ATOM 634 C CA . GLY A 1 85 ? -8.312 -15.403 -9.422 1.00 94.81 85 GLY A CA 1
ATOM 635 C C . GLY A 1 85 ? -7.822 -16.402 -10.447 1.00 94.81 85 GLY A C 1
ATOM 636 O O . GLY A 1 85 ? -6.738 -16.954 -10.293 1.00 94.81 85 GLY A O 1
ATOM 637 N N . ARG A 1 86 ? -8.601 -16.615 -11.509 1.00 91.31 86 ARG A N 1
ATOM 638 C CA . ARG A 1 86 ? -8.182 -17.464 -12.641 1.00 91.31 86 ARG A CA 1
ATOM 639 C C . ARG A 1 86 ? -7.070 -16.841 -13.483 1.00 91.31 86 ARG A C 1
ATOM 641 O O . ARG A 1 86 ? -6.250 -17.572 -14.023 1.00 91.31 86 ARG A O 1
ATOM 648 N N . GLU A 1 87 ? -7.066 -15.515 -13.593 1.00 92.44 87 GLU A N 1
ATOM 649 C CA . GLU A 1 87 ? -6.049 -14.742 -14.320 1.00 92.44 87 GLU A CA 1
ATOM 650 C C . GLU A 1 87 ? -4.972 -14.171 -13.378 1.00 92.44 87 GLU A C 1
ATOM 652 O O . GLU A 1 87 ? -4.061 -13.482 -13.831 1.00 92.44 87 GLU A O 1
ATOM 657 N N . MET A 1 88 ? -5.051 -14.468 -12.073 1.00 93.94 88 MET A N 1
ATOM 658 C CA . MET A 1 88 ? -4.104 -13.971 -11.080 1.00 93.94 88 MET A CA 1
ATOM 659 C C . MET A 1 88 ? -2.777 -14.718 -11.208 1.00 93.94 88 MET A C 1
ATOM 661 O O . MET A 1 88 ? -2.742 -15.947 -11.272 1.00 93.94 88 MET A O 1
ATOM 665 N N . GLN A 1 89 ? -1.683 -13.965 -11.204 1.00 92.62 89 GLN A N 1
ATOM 666 C CA . GLN A 1 89 ? -0.317 -14.479 -11.247 1.00 92.62 89 GLN A CA 1
ATOM 667 C C . GLN A 1 89 ? 0.475 -13.883 -10.087 1.00 92.62 89 GLN A C 1
ATOM 669 O O . GLN A 1 89 ? 0.182 -12.772 -9.647 1.00 92.62 89 GLN A O 1
ATOM 674 N N . GLU A 1 90 ? 1.507 -14.581 -9.611 1.00 91.25 90 GLU A N 1
ATOM 675 C CA . GLU A 1 90 ? 2.354 -14.063 -8.526 1.00 91.25 90 GLU A CA 1
ATOM 676 C C . GLU A 1 90 ? 2.989 -12.707 -8.877 1.00 91.25 90 GLU A C 1
ATOM 678 O O . GLU A 1 90 ? 3.147 -11.853 -8.008 1.00 91.25 90 GLU A O 1
ATOM 683 N N . ASP A 1 91 ? 3.296 -12.481 -10.158 1.00 90.38 91 ASP A N 1
ATOM 684 C CA . ASP A 1 91 ? 3.858 -11.221 -10.663 1.00 90.38 91 ASP A CA 1
ATOM 685 C C . ASP A 1 91 ? 2.866 -10.043 -10.590 1.00 90.38 91 ASP A C 1
ATOM 687 O O . ASP A 1 91 ? 3.259 -8.887 -10.726 1.00 90.38 91 ASP A O 1
ATOM 691 N N . TYR A 1 92 ? 1.576 -10.300 -10.344 1.00 94.38 92 TYR A N 1
ATOM 692 C CA . TYR A 1 92 ? 0.556 -9.255 -10.200 1.00 94.38 92 TYR A CA 1
ATOM 693 C C . TYR A 1 92 ? 0.372 -8.807 -8.746 1.00 94.38 92 TYR A C 1
ATOM 695 O O . TYR A 1 92 ? -0.207 -7.748 -8.493 1.00 94.38 92 TYR A O 1
ATOM 703 N N . GLU A 1 93 ? 0.889 -9.567 -7.775 1.00 95.88 93 GLU A N 1
ATOM 704 C CA . GLU A 1 93 ? 0.783 -9.220 -6.356 1.00 95.88 93 GLU A CA 1
ATOM 705 C C . GLU A 1 93 ? 1.407 -7.853 -6.020 1.00 95.88 93 GLU A C 1
ATOM 707 O O . GLU A 1 93 ? 0.731 -7.063 -5.355 1.00 95.88 93 GLU A O 1
ATOM 712 N N . PRO A 1 94 ? 2.620 -7.497 -6.500 1.00 94.44 94 PRO A N 1
ATOM 713 C CA . PRO A 1 94 ? 3.205 -6.180 -6.236 1.00 94.44 94 PRO A CA 1
ATOM 714 C C . PRO A 1 94 ? 2.366 -5.037 -6.818 1.00 94.44 94 PRO A C 1
ATOM 716 O O . PRO A 1 94 ? 2.324 -3.940 -6.256 1.00 94.44 94 PRO A O 1
ATOM 719 N N . ILE A 1 95 ? 1.658 -5.293 -7.926 1.00 94.56 95 ILE A N 1
ATOM 720 C CA . ILE A 1 95 ? 0.847 -4.287 -8.620 1.00 94.56 95 ILE A CA 1
ATOM 721 C C . ILE A 1 95 ? -0.333 -3.879 -7.755 1.00 94.56 95 ILE A C 1
ATOM 723 O O . ILE A 1 95 ? -0.558 -2.682 -7.561 1.00 94.56 95 ILE A O 1
ATOM 727 N N . LEU A 1 96 ? -1.023 -4.875 -7.195 1.00 96.25 96 LEU A N 1
ATOM 728 C CA . LEU A 1 96 ? -2.101 -4.691 -6.229 1.00 96.25 96 LEU A CA 1
ATOM 729 C C . LEU A 1 96 ? -1.580 -4.082 -4.922 1.00 96.25 96 LEU A C 1
ATOM 731 O O . LEU A 1 96 ? -2.199 -3.164 -4.385 1.00 96.25 96 LEU A O 1
ATOM 735 N N . GLU A 1 97 ? -0.423 -4.541 -4.435 1.00 97.50 97 GLU A N 1
ATOM 736 C CA . GLU A 1 97 ? 0.170 -4.083 -3.171 1.00 97.50 97 GLU A CA 1
ATOM 737 C C . GLU A 1 97 ? 0.484 -2.589 -3.215 1.00 97.50 97 GLU A C 1
ATOM 739 O O . GLU A 1 97 ? 0.153 -1.850 -2.289 1.00 97.50 97 GLU A O 1
ATOM 744 N N . ARG A 1 98 ? 0.998 -2.095 -4.347 1.00 94.81 98 ARG A N 1
ATOM 745 C CA . ARG A 1 98 ? 1.273 -0.666 -4.522 1.00 94.81 98 ARG A CA 1
ATOM 746 C C . ARG A 1 98 ? 0.028 0.214 -4.422 1.00 94.81 98 ARG A C 1
ATOM 748 O O . ARG A 1 98 ? 0.137 1.373 -4.016 1.00 94.81 98 ARG A O 1
ATOM 755 N N . GLN A 1 99 ? -1.146 -0.304 -4.779 1.00 95.19 99 GLN A N 1
ATOM 756 C CA . GLN A 1 99 ? -2.383 0.471 -4.707 1.00 95.19 99 GLN A CA 1
ATOM 757 C C . GLN A 1 99 ? -2.812 0.744 -3.267 1.00 95.19 99 GLN A C 1
ATOM 759 O O . GLN A 1 99 ? -3.489 1.744 -3.040 1.00 95.19 99 GLN A O 1
ATOM 764 N N . ILE A 1 100 ? -2.376 -0.055 -2.283 1.00 98.06 100 ILE A N 1
ATOM 765 C CA . ILE A 1 100 ? -2.709 0.169 -0.867 1.00 98.06 100 ILE A CA 1
ATOM 766 C C . ILE A 1 100 ? -2.341 1.600 -0.452 1.00 98.06 100 ILE A C 1
ATOM 768 O O . ILE A 1 100 ? -3.148 2.294 0.171 1.00 98.06 100 ILE A O 1
ATOM 772 N N . HIS A 1 101 ? -1.189 2.096 -0.916 1.00 96.81 101 HIS A N 1
ATOM 773 C CA . HIS A 1 101 ? -0.775 3.473 -0.687 1.00 96.81 101 HIS A CA 1
ATOM 774 C C . HIS A 1 101 ? -1.779 4.506 -1.201 1.00 96.81 101 HIS A C 1
ATOM 776 O O . HIS A 1 101 ? -2.208 5.368 -0.434 1.00 96.81 101 HIS A O 1
ATOM 782 N N . HIS A 1 102 ? -2.157 4.437 -2.473 1.00 94.25 102 HIS A N 1
ATOM 783 C CA . HIS A 1 102 ? -3.063 5.421 -3.065 1.00 94.25 102 HIS A CA 1
ATOM 784 C C . HIS A 1 102 ? -4.461 5.319 -2.450 1.00 94.25 102 HIS A C 1
ATOM 786 O O . HIS A 1 102 ? -5.039 6.316 -2.023 1.00 94.25 102 HIS A O 1
ATOM 792 N N . LEU A 1 103 ? -4.972 4.094 -2.324 1.00 96.50 103 LEU A N 1
ATOM 793 C CA . LEU A 1 103 ? -6.333 3.837 -1.875 1.00 96.50 103 LEU A CA 1
ATOM 794 C C . LEU A 1 103 ? -6.553 4.250 -0.418 1.00 96.50 103 LEU A C 1
ATOM 796 O O . LEU A 1 103 ? -7.583 4.847 -0.116 1.00 96.50 103 LEU A O 1
ATOM 800 N N . ILE A 1 104 ? -5.589 4.020 0.479 1.00 98.12 104 ILE A N 1
ATOM 801 C CA . ILE A 1 104 ? -5.698 4.518 1.857 1.00 98.12 104 ILE A CA 1
ATOM 802 C C . ILE A 1 104 ? -5.637 6.051 1.893 1.00 98.12 104 ILE A C 1
ATOM 804 O O . ILE A 1 104 ? -6.438 6.663 2.596 1.00 98.12 104 ILE A O 1
ATOM 808 N N . ASN A 1 105 ? -4.742 6.684 1.123 1.00 97.50 105 ASN A N 1
ATOM 809 C CA . ASN A 1 105 ? -4.634 8.151 1.085 1.00 97.50 105 ASN A CA 1
ATOM 810 C C . ASN A 1 105 ? -5.848 8.846 0.447 1.00 97.50 105 ASN A C 1
ATOM 812 O O . ASN A 1 105 ? -6.001 10.054 0.593 1.00 97.50 105 ASN A O 1
ATOM 816 N N . TYR A 1 106 ? -6.717 8.121 -0.259 1.00 96.25 106 TYR A N 1
ATOM 817 C CA . TYR A 1 106 ? -7.960 8.689 -0.784 1.00 96.25 106 TYR A CA 1
ATOM 818 C C . TYR A 1 106 ? -9.019 8.886 0.298 1.00 96.25 106 TYR A C 1
ATOM 820 O O . TYR A 1 106 ? -9.957 9.650 0.080 1.00 96.25 106 TYR A O 1
ATOM 828 N N . ALA A 1 107 ? -8.899 8.225 1.452 1.00 97.81 107 ALA A N 1
ATOM 829 C CA . ALA A 1 107 ? -9.795 8.445 2.576 1.00 97.81 107 ALA A CA 1
ATOM 830 C C . ALA A 1 107 ? -9.374 9.696 3.361 1.00 97.81 107 ALA A C 1
ATOM 832 O O . ALA A 1 107 ? -8.282 9.750 3.927 1.00 97.81 107 ALA A O 1
ATOM 833 N N . GLN A 1 108 ? -10.269 10.683 3.443 1.00 97.75 108 GLN A N 1
ATOM 834 C CA . GLN A 1 108 ? -10.021 11.916 4.189 1.00 97.75 108 GLN A CA 1
ATOM 835 C C . GLN A 1 108 ? -9.621 11.623 5.643 1.00 97.75 108 GLN A C 1
ATOM 837 O O . GLN A 1 108 ? -10.333 10.923 6.372 1.00 97.75 108 GLN A O 1
ATOM 842 N N . GLY A 1 109 ? -8.514 12.223 6.087 1.00 97.38 109 GLY A N 1
ATOM 843 C CA . GLY A 1 109 ? -7.976 12.038 7.433 1.00 97.38 109 GLY A CA 1
ATOM 844 C C . GLY A 1 109 ? -7.186 10.741 7.644 1.00 97.38 109 GLY A C 1
ATOM 845 O O . GLY A 1 109 ? -6.799 10.466 8.781 1.00 97.38 109 GLY A O 1
ATOM 846 N N . ALA A 1 110 ? -6.913 9.961 6.596 1.00 98.06 110 ALA A N 1
ATOM 847 C CA . ALA A 1 110 ? -5.904 8.905 6.610 1.00 98.06 110 ALA A CA 1
ATOM 848 C C . ALA A 1 110 ? -4.643 9.368 5.861 1.00 98.06 110 ALA A C 1
ATOM 850 O O . ALA A 1 110 ? -4.713 10.102 4.882 1.00 98.06 110 ALA A O 1
ATOM 851 N N . MET A 1 111 ? -3.473 8.940 6.329 1.00 98.00 111 MET A N 1
ATOM 852 C CA . MET A 1 111 ? -2.191 9.203 5.674 1.00 98.00 111 MET A CA 1
ATOM 853 C C . MET A 1 111 ? -1.397 7.906 5.619 1.00 98.00 111 MET A C 1
ATOM 855 O O . MET A 1 111 ? -1.086 7.348 6.671 1.00 98.00 111 MET A O 1
ATOM 859 N N . HIS A 1 112 ? -1.020 7.474 4.419 1.00 98.06 112 HIS A N 1
ATOM 860 C CA . HIS A 1 112 ? -0.156 6.318 4.201 1.00 98.06 112 HIS A CA 1
ATOM 861 C C . HIS A 1 112 ? 1.117 6.709 3.444 1.00 98.06 112 HIS A C 1
ATOM 863 O O . HIS A 1 112 ? 1.069 7.434 2.451 1.00 98.06 112 HIS A O 1
ATOM 869 N N . ILE A 1 113 ? 2.280 6.241 3.884 1.00 95.38 113 ILE A N 1
ATOM 870 C CA . ILE A 1 113 ? 3.579 6.493 3.245 1.00 95.38 113 ILE A CA 1
ATOM 871 C C . ILE A 1 113 ? 4.407 5.218 3.319 1.00 95.38 113 ILE A C 1
ATOM 873 O O . ILE A 1 113 ? 4.249 4.431 4.240 1.00 95.38 113 ILE A O 1
ATOM 877 N N . GLY A 1 114 ? 5.333 5.042 2.386 1.00 94.94 114 GLY A N 1
ATOM 878 C CA . GLY A 1 114 ? 6.161 3.848 2.341 1.00 94.94 114 GLY A CA 1
ATOM 879 C C . GLY A 1 114 ? 5.433 2.722 1.626 1.00 94.94 114 GLY A C 1
ATOM 880 O O . GLY A 1 114 ? 4.567 2.976 0.787 1.00 94.94 114 GLY A O 1
ATOM 881 N N . GLN A 1 115 ? 5.891 1.510 1.899 1.00 95.44 115 GLN A N 1
ATOM 882 C CA . GLN A 1 115 ? 5.558 0.298 1.165 1.00 95.44 115 GLN A CA 1
ATOM 883 C C . GLN A 1 115 ? 6.046 -0.927 1.933 1.00 95.44 115 GLN A C 1
ATOM 885 O O . GLN A 1 115 ? 6.931 -0.776 2.784 1.00 95.44 115 GLN A O 1
ATOM 890 N N . ARG A 1 116 ? 5.555 -2.123 1.590 1.00 97.00 116 ARG A N 1
ATOM 891 C CA . ARG A 1 116 ? 6.034 -3.397 2.157 1.00 97.00 116 ARG A CA 1
ATOM 892 C C . ARG A 1 116 ? 6.098 -3.324 3.693 1.00 97.00 116 ARG A C 1
ATOM 894 O O . ARG A 1 116 ? 5.133 -2.916 4.332 1.00 97.00 116 ARG A O 1
ATOM 901 N N . ASP A 1 117 ? 7.234 -3.668 4.301 1.00 96.88 117 ASP A N 1
ATOM 902 C CA . ASP A 1 117 ? 7.475 -3.668 5.750 1.00 96.88 117 ASP A CA 1
ATOM 903 C C . ASP A 1 117 ? 8.093 -2.362 6.295 1.00 96.88 117 ASP A C 1
ATOM 905 O O . ASP A 1 117 ? 8.544 -2.300 7.442 1.00 96.88 117 ASP A O 1
ATOM 909 N N . ILE A 1 118 ? 8.117 -1.308 5.477 1.00 96.69 118 ILE A N 1
ATOM 910 C CA . ILE A 1 118 ? 8.540 0.049 5.863 1.00 96.69 118 ILE A CA 1
ATOM 911 C C . ILE A 1 118 ? 7.402 1.066 5.711 1.00 96.69 118 ILE A C 1
ATOM 913 O O . ILE A 1 118 ? 7.633 2.278 5.660 1.00 96.69 118 ILE A O 1
ATOM 917 N N . ALA A 1 119 ? 6.170 0.568 5.616 1.00 97.62 119 ALA A N 1
ATOM 918 C CA . ALA A 1 119 ? 4.961 1.364 5.554 1.00 97.62 119 ALA A CA 1
ATOM 919 C C . ALA A 1 119 ? 4.763 2.219 6.822 1.00 97.62 119 ALA A C 1
ATOM 921 O O . ALA A 1 119 ? 5.326 1.970 7.895 1.00 97.62 119 ALA A O 1
ATOM 922 N N . TRP A 1 120 ? 3.976 3.280 6.684 1.00 98.19 120 TRP A N 1
ATOM 923 C CA . TRP A 1 120 ? 3.666 4.239 7.732 1.00 98.19 120 TRP A CA 1
ATOM 924 C C . TRP A 1 120 ? 2.251 4.767 7.558 1.00 98.19 120 TRP A C 1
ATOM 926 O O . TRP A 1 120 ? 1.963 5.499 6.611 1.00 98.19 120 TRP A O 1
ATOM 936 N N . LEU A 1 121 ? 1.389 4.436 8.512 1.00 98.50 121 LEU A N 1
ATOM 937 C CA . LEU A 1 121 ? 0.005 4.865 8.577 1.00 98.50 121 LEU A CA 1
ATOM 938 C C . LEU A 1 121 ? -0.206 5.857 9.723 1.00 98.50 121 LEU A C 1
ATOM 940 O O . LEU A 1 121 ? 0.253 5.651 10.852 1.00 98.50 121 LEU A O 1
ATOM 944 N N . ARG A 1 122 ? -0.988 6.902 9.458 1.00 98.69 122 ARG A N 1
ATOM 945 C CA . ARG A 1 122 ? -1.638 7.714 10.488 1.00 98.69 122 ARG A CA 1
ATOM 946 C C . ARG A 1 122 ? -3.123 7.871 10.195 1.00 98.69 122 ARG A C 1
ATOM 948 O O . ARG A 1 122 ? -3.515 8.025 9.043 1.00 98.69 122 ARG A O 1
ATOM 955 N N . VAL A 1 123 ? -3.924 7.897 11.256 1.00 98.69 123 VAL A N 1
ATOM 956 C CA . VAL A 1 123 ? -5.360 8.209 11.201 1.00 98.69 123 VAL A CA 1
ATOM 957 C C . VAL A 1 123 ? -5.623 9.431 12.073 1.00 98.69 123 VAL A C 1
ATOM 959 O O . VAL A 1 123 ? -5.172 9.484 13.220 1.00 98.69 123 VAL A O 1
ATOM 962 N N . ALA A 1 124 ? -6.324 10.423 11.530 1.00 98.56 124 ALA A N 1
ATOM 963 C CA . ALA A 1 124 ? -6.667 11.662 12.216 1.00 98.56 124 ALA A CA 1
ATOM 964 C C . ALA A 1 124 ? -7.845 11.479 13.183 1.00 98.56 124 ALA A C 1
ATOM 966 O O . ALA A 1 124 ? -8.780 10.724 12.905 1.00 98.56 124 ALA A O 1
ATOM 967 N N . LYS A 1 125 ? -7.856 12.246 14.280 1.00 98.56 125 LYS A N 1
ATOM 968 C CA . LYS A 1 125 ? -8.965 12.281 15.254 1.00 98.56 125 LYS A CA 1
ATOM 969 C C . LYS A 1 125 ? -10.316 12.544 14.587 1.00 98.56 125 LYS A C 1
ATOM 971 O O . LYS A 1 125 ? -11.264 11.805 14.829 1.00 98.56 125 LYS A O 1
ATOM 976 N N . GLN A 1 126 ? -10.371 13.506 13.665 1.00 98.00 126 GLN A N 1
ATOM 977 C CA . GLN A 1 126 ? -11.592 13.851 12.932 1.00 98.00 126 GLN A CA 1
ATOM 978 C C . GLN A 1 126 ? -12.158 12.676 12.110 1.00 98.00 126 GLN A C 1
ATOM 980 O O . GLN A 1 126 ? -13.375 12.544 11.981 1.00 98.00 126 GLN A O 1
ATOM 985 N N . ALA A 1 127 ? -11.305 11.817 11.539 1.00 98.44 127 ALA A N 1
ATOM 986 C CA . ALA A 1 127 ? -11.775 10.643 10.802 1.00 98.44 127 ALA A CA 1
ATOM 987 C C . ALA A 1 127 ? -12.462 9.652 11.753 1.00 98.44 127 ALA A C 1
ATOM 989 O O . ALA A 1 127 ? -13.541 9.142 11.448 1.00 98.44 127 ALA A O 1
ATOM 990 N N . VAL A 1 128 ? -11.880 9.433 12.935 1.00 98.50 128 VAL A N 1
ATOM 991 C CA . VAL A 1 128 ? -12.455 8.559 13.968 1.00 98.50 128 VAL A CA 1
ATOM 992 C C . VAL A 1 128 ? -13.755 9.131 14.532 1.00 98.50 128 VAL A C 1
ATOM 994 O O . VAL A 1 128 ? -14.720 8.389 14.683 1.00 98.50 128 VAL A O 1
ATOM 997 N N . GLU A 1 129 ? -13.836 10.446 14.756 1.00 98.06 129 GLU A N 1
ATOM 998 C CA . GLU A 1 129 ? -15.070 11.135 15.177 1.00 98.06 129 GLU A CA 1
ATOM 999 C C . GLU A 1 129 ? -16.219 10.954 14.177 1.00 98.06 129 GLU A C 1
ATOM 1001 O O . GLU A 1 129 ? -17.371 10.790 14.578 1.00 98.06 129 GLU A O 1
ATOM 1006 N N . LYS A 1 130 ? -15.912 10.926 12.874 1.00 98.25 130 LYS A N 1
ATOM 1007 C CA . LYS A 1 130 ? -16.888 10.613 11.818 1.00 98.25 130 LYS A CA 1
ATOM 1008 C C . LYS A 1 130 ? -17.275 9.131 11.780 1.00 98.25 130 LYS A C 1
ATOM 1010 O O . LYS A 1 130 ? -18.245 8.781 11.122 1.00 98.25 130 LYS A O 1
ATOM 1015 N N . GLY A 1 131 ? -16.558 8.266 12.496 1.00 98.31 131 GLY A N 1
ATOM 1016 C CA . GLY A 1 131 ? -16.834 6.835 12.610 1.00 98.31 131 GLY A CA 1
ATOM 1017 C C . GLY A 1 131 ? -15.864 5.939 11.844 1.00 98.31 131 GLY A C 1
ATOM 1018 O O . GLY A 1 131 ? -16.155 4.751 11.693 1.00 98.31 131 GLY A O 1
ATOM 1019 N N . PHE A 1 132 ? -14.742 6.466 11.338 1.00 98.56 132 PHE A N 1
ATOM 1020 C CA . PHE A 1 132 ? -13.724 5.656 10.663 1.00 98.56 132 PHE A CA 1
ATOM 1021 C C . PHE A 1 132 ? -13.149 4.582 11.606 1.00 98.56 132 PHE A C 1
ATOM 1023 O O . PHE A 1 132 ? -13.097 4.754 12.821 1.00 98.56 132 PHE A O 1
ATOM 1030 N N . LYS A 1 133 ? -12.734 3.451 11.031 1.00 98.69 133 LYS A N 1
ATOM 1031 C CA . LYS A 1 133 ? -12.316 2.209 11.706 1.00 98.69 133 LYS A CA 1
ATOM 1032 C C . LYS A 1 133 ? -11.239 1.556 10.849 1.00 98.69 133 LYS A C 1
ATOM 1034 O O . LYS A 1 133 ? -11.241 1.768 9.638 1.00 98.69 133 LYS A O 1
ATOM 1039 N N . LEU A 1 134 ? -10.386 0.721 11.430 1.00 98.62 134 LEU A N 1
ATOM 1040 C CA . LEU A 1 134 ? -9.420 -0.085 10.685 1.00 98.62 134 LEU A CA 1
ATOM 1041 C C . LEU A 1 134 ? -10.122 -0.972 9.657 1.00 98.62 134 LEU A C 1
ATOM 1043 O O . LEU A 1 134 ? -9.705 -0.995 8.507 1.00 98.62 134 LEU A O 1
ATOM 1047 N N . SER A 1 135 ? -11.244 -1.606 10.009 1.00 98.56 135 SER A N 1
ATOM 1048 C CA . SER A 1 135 ? -12.059 -2.393 9.059 1.00 98.56 135 SER A CA 1
ATOM 1049 C C . SER A 1 135 ? -12.474 -1.631 7.783 1.00 98.56 135 SER A C 1
ATOM 1051 O O . SER A 1 135 ? -12.633 -2.239 6.722 1.00 98.56 135 SER A O 1
ATOM 1053 N N . HIS A 1 136 ? -12.572 -0.298 7.825 1.00 98.75 136 HIS A N 1
ATOM 1054 C CA . HIS A 1 136 ? -12.842 0.503 6.627 1.00 98.75 136 HIS A CA 1
ATOM 1055 C C . HIS A 1 136 ? -11.662 0.531 5.643 1.00 98.75 136 HIS A C 1
ATOM 1057 O O . HIS A 1 136 ? -11.897 0.692 4.450 1.00 98.75 136 HIS A O 1
ATOM 1063 N N . ILE A 1 137 ? -10.420 0.298 6.088 1.00 98.69 137 ILE A N 1
ATOM 1064 C CA . ILE A 1 137 ? -9.280 0.070 5.183 1.00 98.69 137 ILE A CA 1
ATOM 1065 C C . ILE A 1 137 ? -9.561 -1.157 4.313 1.00 98.69 137 ILE A C 1
ATOM 1067 O O . ILE A 1 137 ? -9.446 -1.082 3.094 1.00 98.69 137 ILE A O 1
ATOM 1071 N N . GLY A 1 138 ? -10.023 -2.261 4.910 1.00 98.50 138 GLY A N 1
ATOM 1072 C CA . GLY A 1 138 ? -10.408 -3.453 4.150 1.00 98.50 138 GLY A CA 1
ATOM 1073 C C . GLY A 1 138 ? -11.558 -3.193 3.175 1.00 98.50 138 GLY A C 1
ATOM 1074 O O . GLY A 1 138 ? -11.531 -3.681 2.050 1.00 98.50 138 GLY A O 1
ATOM 1075 N N . THR A 1 139 ? -12.520 -2.355 3.573 1.00 98.44 139 THR A N 1
ATOM 1076 C CA . THR A 1 139 ? -13.656 -1.951 2.724 1.00 98.44 139 THR A CA 1
ATOM 1077 C C . THR A 1 139 ? -13.193 -1.154 1.505 1.00 98.44 139 THR A C 1
ATOM 1079 O O . THR A 1 139 ? -13.630 -1.421 0.387 1.00 98.44 139 THR A O 1
ATOM 1082 N N . ILE A 1 140 ? -12.278 -0.202 1.713 1.00 98.44 140 ILE A N 1
ATOM 1083 C CA . ILE A 1 140 ? -11.654 0.587 0.645 1.00 98.44 140 ILE A CA 1
ATOM 1084 C C . ILE A 1 140 ? -10.932 -0.335 -0.330 1.00 98.44 140 ILE A C 1
ATOM 1086 O O . ILE A 1 140 ? -11.189 -0.271 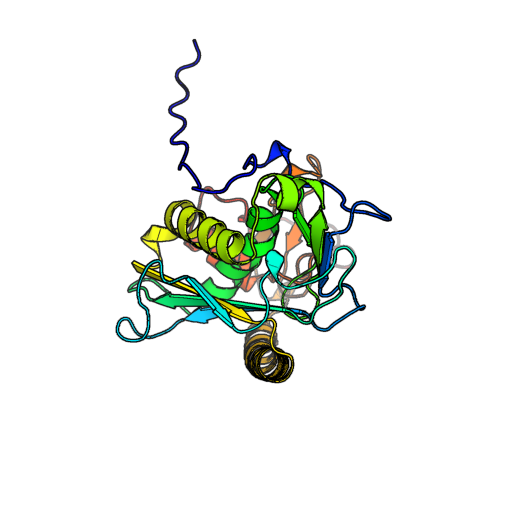-1.531 1.00 98.44 140 ILE A O 1
ATOM 1090 N N . LEU A 1 141 ? -10.047 -1.193 0.188 1.00 98.44 141 LEU A N 1
ATOM 1091 C CA . LEU A 1 141 ? -9.244 -2.088 -0.637 1.00 98.44 141 LEU A CA 1
ATOM 1092 C C . LEU A 1 141 ? -10.139 -3.030 -1.446 1.00 98.44 141 LEU A C 1
ATOM 1094 O O . LEU A 1 141 ? -9.917 -3.175 -2.641 1.00 98.44 141 LEU A O 1
ATOM 1098 N N . HIS A 1 142 ? -11.177 -3.617 -0.838 1.00 97.69 142 HIS A N 1
ATOM 1099 C CA . HIS A 1 142 ? -12.088 -4.534 -1.538 1.00 97.69 142 HIS A CA 1
ATOM 1100 C C . HIS A 1 142 ? -12.834 -3.840 -2.664 1.00 97.69 142 HIS A C 1
ATOM 1102 O O . HIS A 1 142 ? -12.735 -4.279 -3.808 1.00 97.69 142 HIS A O 1
ATOM 1108 N N . ALA A 1 143 ? -13.487 -2.715 -2.375 1.00 96.00 143 ALA A N 1
ATOM 1109 C CA . ALA A 1 143 ? -14.257 -1.991 -3.378 1.00 96.00 143 ALA A CA 1
ATOM 1110 C C . ALA A 1 143 ? -13.380 -1.532 -4.554 1.00 96.00 143 ALA A C 1
ATOM 1112 O O . ALA A 1 143 ? -13.755 -1.670 -5.719 1.00 96.00 143 ALA A O 1
ATOM 1113 N N . LYS A 1 144 ? -12.199 -0.982 -4.255 1.00 95.56 144 LYS A N 1
ATOM 1114 C CA . LYS A 1 144 ? -11.351 -0.336 -5.256 1.00 95.56 144 LYS A CA 1
ATOM 1115 C C . LYS A 1 144 ? -10.482 -1.304 -6.042 1.00 95.56 144 LYS A C 1
ATOM 1117 O O . LYS A 1 144 ? -10.391 -1.145 -7.256 1.00 95.56 144 LYS A O 1
ATOM 1122 N N . LEU A 1 145 ? -9.915 -2.326 -5.405 1.00 95.62 145 LEU A N 1
ATOM 1123 C CA . LEU A 1 145 ? -9.162 -3.343 -6.135 1.00 95.62 145 LEU A CA 1
ATOM 1124 C C . LEU A 1 145 ? -10.086 -4.158 -7.046 1.00 95.62 145 LEU A C 1
ATOM 1126 O O . LEU A 1 145 ? -9.716 -4.400 -8.188 1.00 95.62 145 LEU A O 1
ATOM 1130 N N . HIS A 1 146 ? -11.311 -4.495 -6.624 1.00 94.25 146 HIS A N 1
ATOM 1131 C CA . HIS A 1 146 ? -12.281 -5.130 -7.532 1.00 94.25 146 HIS A CA 1
ATOM 1132 C C . HIS A 1 146 ? -12.678 -4.219 -8.691 1.00 94.25 146 HIS A C 1
ATOM 1134 O O . HIS A 1 146 ? -12.756 -4.669 -9.832 1.00 94.25 146 HIS A O 1
ATOM 1140 N N . GLN A 1 147 ? -12.909 -2.931 -8.428 1.00 91.88 147 GLN A N 1
ATOM 1141 C CA . GLN A 1 147 ? -13.250 -1.989 -9.492 1.00 91.88 147 GLN A CA 1
ATOM 1142 C C . GLN A 1 147 ? -12.133 -1.882 -10.538 1.00 91.88 147 GLN A C 1
ATOM 1144 O O . GLN A 1 147 ? -12.413 -1.887 -11.737 1.00 91.88 147 GLN A O 1
ATOM 1149 N N . ASP A 1 148 ? -10.889 -1.744 -10.083 1.00 90.12 148 ASP A N 1
ATOM 1150 C CA . ASP A 1 148 ? -9.770 -1.383 -10.949 1.00 90.12 148 ASP A CA 1
ATOM 1151 C C . ASP A 1 148 ? -9.081 -2.635 -11.542 1.00 90.12 148 ASP A C 1
ATOM 1153 O O . ASP A 1 148 ? -8.511 -2.569 -12.631 1.00 90.12 148 ASP A O 1
ATOM 1157 N N . PHE A 1 149 ? -9.191 -3.791 -10.870 1.00 92.25 149 PHE A N 1
ATOM 1158 C CA . PHE A 1 149 ? -8.472 -5.036 -11.178 1.00 92.25 149 PHE A CA 1
ATOM 1159 C C . PHE A 1 149 ? -9.356 -6.299 -11.164 1.00 92.25 149 PHE A C 1
ATOM 1161 O O . PHE A 1 149 ? -8.840 -7.403 -11.303 1.00 92.25 149 PHE A O 1
ATOM 1168 N N . GLY A 1 150 ? -10.687 -6.198 -11.088 1.00 89.94 150 GLY A N 1
ATOM 1169 C CA . GLY A 1 150 ? -11.593 -7.365 -11.042 1.00 89.94 150 GLY A CA 1
ATOM 1170 C C . GLY A 1 150 ? -11.599 -8.256 -12.296 1.00 89.94 150 GLY A C 1
ATOM 1171 O O . GLY A 1 150 ? -12.340 -9.230 -12.369 1.00 89.94 150 GLY A O 1
ATOM 1172 N N . ARG A 1 151 ? -10.791 -7.928 -13.312 1.00 89.31 151 ARG A N 1
ATOM 1173 C CA . ARG A 1 151 ? -10.497 -8.828 -14.436 1.00 89.31 151 ARG A CA 1
ATOM 1174 C C . ARG A 1 151 ? -9.431 -9.866 -14.088 1.00 89.31 151 ARG A C 1
ATOM 1176 O O . ARG A 1 151 ? -9.502 -10.970 -14.606 1.00 89.31 151 ARG A O 1
ATOM 1183 N N . ILE A 1 152 ? -8.476 -9.517 -13.222 1.00 91.25 152 ILE A N 1
ATOM 1184 C CA . ILE A 1 152 ? -7.345 -10.390 -12.886 1.00 91.25 152 ILE A CA 1
ATOM 1185 C C . ILE A 1 152 ? -7.640 -11.304 -11.693 1.00 91.25 152 ILE A C 1
ATOM 1187 O O . ILE A 1 152 ? -7.118 -12.414 -11.633 1.00 91.25 152 ILE A O 1
ATOM 1191 N N . PHE A 1 153 ? -8.505 -10.888 -10.763 1.00 94.44 153 PHE A N 1
ATOM 1192 C CA . PHE A 1 153 ? -8.917 -11.724 -9.637 1.00 94.44 153 PHE A CA 1
ATOM 1193 C C . PHE A 1 153 ? -10.435 -11.775 -9.458 1.00 94.44 153 PHE A C 1
ATOM 1195 O O . PHE A 1 153 ? -11.144 -10.846 -9.827 1.00 94.44 153 PHE A O 1
ATOM 1202 N N . ASP A 1 154 ? -10.919 -12.888 -8.899 1.00 94.38 154 ASP A N 1
ATOM 1203 C CA . ASP A 1 154 ? -12.347 -13.173 -8.722 1.00 94.38 154 ASP A CA 1
ATOM 1204 C C . ASP A 1 154 ? -12.809 -12.929 -7.269 1.00 94.38 154 ASP A C 1
ATOM 1206 O O . ASP A 1 154 ? -13.958 -12.556 -7.043 1.00 94.38 154 ASP A O 1
ATOM 1210 N N . LYS A 1 155 ? -11.940 -13.158 -6.271 1.00 98.06 155 LYS A N 1
ATOM 1211 C CA . LYS A 1 155 ? -12.251 -12.989 -4.843 1.00 98.06 155 LYS A CA 1
ATOM 1212 C C . LYS A 1 155 ? -11.127 -12.301 -4.090 1.00 98.06 155 LYS A C 1
ATOM 1214 O O . LYS A 1 155 ? -9.951 -12.535 -4.377 1.00 98.06 155 LYS A O 1
ATOM 1219 N N . MET A 1 156 ? -11.492 -11.548 -3.059 1.00 98.12 156 MET A N 1
ATOM 1220 C CA . MET A 1 156 ? -10.531 -10.937 -2.153 1.00 98.12 156 MET A CA 1
ATOM 1221 C C . MET A 1 156 ? -11.045 -10.873 -0.717 1.00 98.12 156 MET A C 1
ATOM 1223 O O . MET A 1 156 ? -12.203 -10.530 -0.482 1.00 98.12 156 MET A O 1
ATOM 1227 N N . GLN A 1 157 ? -10.153 -11.117 0.242 1.00 98.69 157 GLN A N 1
ATOM 1228 C CA . GLN A 1 157 ? -10.383 -10.839 1.659 1.00 98.69 157 GLN A CA 1
ATOM 1229 C C . GLN A 1 157 ? -9.236 -10.026 2.260 1.00 98.69 157 GLN A C 1
ATOM 1231 O O . GLN A 1 157 ? -8.097 -10.091 1.793 1.00 98.69 157 GLN A O 1
ATOM 1236 N N . VAL A 1 158 ? -9.533 -9.264 3.313 1.00 98.88 158 VAL A N 1
ATOM 1237 C CA . VAL A 1 158 ? -8.552 -8.427 4.016 1.00 98.88 158 VAL A CA 1
ATOM 1238 C C . VAL A 1 158 ? -8.500 -8.807 5.485 1.00 98.88 158 VAL A C 1
ATOM 1240 O O . VAL A 1 158 ? -9.524 -8.868 6.164 1.00 98.88 158 VAL A O 1
ATOM 1243 N N . LYS A 1 159 ? -7.287 -9.003 5.995 1.00 98.88 159 LYS A N 1
ATOM 1244 C CA . LYS A 1 159 ? -7.017 -9.200 7.418 1.00 98.88 159 LYS A CA 1
ATOM 1245 C C . LYS A 1 159 ? -6.129 -8.072 7.914 1.00 98.88 159 LYS A C 1
ATOM 1247 O O . LYS A 1 159 ? -5.087 -7.786 7.327 1.00 98.88 159 LYS A O 1
ATOM 1252 N N . ILE A 1 160 ? -6.555 -7.427 8.990 1.00 98.88 160 ILE A N 1
ATOM 1253 C CA . ILE A 1 160 ? -5.839 -6.326 9.623 1.00 98.88 160 ILE A CA 1
ATOM 1254 C C . ILE A 1 160 ? -5.427 -6.786 11.010 1.00 98.88 160 ILE A C 1
ATOM 1256 O O . ILE A 1 160 ? -6.274 -7.011 11.869 1.00 98.88 160 ILE A O 1
ATOM 1260 N N . TYR A 1 161 ? -4.130 -6.925 11.234 1.00 98.88 161 TYR A N 1
ATOM 1261 C CA . TYR A 1 161 ? -3.588 -7.384 12.503 1.00 98.88 161 TYR A CA 1
ATOM 1262 C C . TYR A 1 161 ? -3.067 -6.200 13.301 1.00 98.88 161 TYR A C 1
ATOM 1264 O O . TYR A 1 161 ? -2.268 -5.413 12.795 1.00 98.88 161 TYR A O 1
ATOM 1272 N N . THR A 1 162 ? -3.488 -6.110 14.554 1.00 98.56 162 THR A N 1
ATOM 1273 C CA . THR A 1 162 ? -2.983 -5.150 15.546 1.00 98.56 162 THR A CA 1
ATOM 1274 C C . THR A 1 162 ? -2.468 -5.842 16.810 1.00 98.56 162 THR A C 1
ATOM 1276 O O . THR A 1 162 ? -1.854 -5.199 17.659 1.00 98.56 162 THR A O 1
ATOM 1279 N N . GLU A 1 163 ? -2.664 -7.160 16.929 1.00 97.94 163 GLU A N 1
ATOM 1280 C CA . GLU A 1 163 ? -2.023 -8.003 17.940 1.00 97.94 163 GLU A CA 1
ATOM 1281 C C . GLU A 1 163 ? -0.531 -8.205 17.622 1.00 97.94 163 GLU A C 1
ATOM 1283 O O . GLU A 1 163 ? -0.167 -8.632 16.526 1.00 97.94 163 GLU A O 1
ATOM 1288 N N . GLU A 1 164 ? 0.338 -7.918 18.593 1.00 97.19 164 GLU A N 1
ATOM 1289 C CA . GLU A 1 164 ? 1.792 -7.843 18.401 1.00 97.19 164 GLU A CA 1
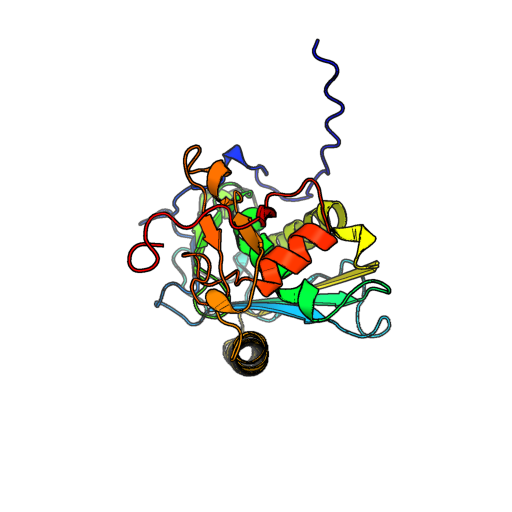ATOM 1290 C C . GLU A 1 164 ? 2.402 -9.120 17.802 1.00 97.19 164 GLU A C 1
ATOM 1292 O O . GLU A 1 164 ? 3.146 -9.044 16.820 1.00 97.19 164 GLU A O 1
ATOM 1297 N N . ASP A 1 165 ? 2.069 -10.288 18.355 1.00 98.06 165 ASP A N 1
ATOM 1298 C CA . ASP A 1 165 ? 2.632 -11.567 17.909 1.00 98.06 165 ASP A CA 1
ATOM 1299 C C . ASP A 1 165 ? 2.172 -11.922 16.491 1.00 98.06 165 ASP A C 1
ATOM 1301 O O . ASP A 1 165 ? 2.962 -12.399 15.673 1.00 98.06 165 ASP A O 1
ATOM 1305 N N . LYS A 1 166 ? 0.918 -11.604 16.152 1.00 98.44 166 LYS A N 1
ATOM 1306 C CA . LYS A 1 166 ? 0.381 -11.811 14.803 1.00 98.44 166 LYS A CA 1
ATOM 1307 C C . LYS A 1 166 ? 0.993 -10.871 13.779 1.00 98.44 166 LYS A C 1
ATOM 1309 O O . LYS A 1 166 ? 1.282 -11.303 12.665 1.00 98.44 166 LYS A O 1
ATOM 1314 N N . VAL A 1 167 ? 1.243 -9.613 14.142 1.00 98.62 167 VAL A N 1
ATOM 1315 C CA . VAL A 1 167 ? 1.931 -8.677 13.243 1.00 98.62 167 VAL A CA 1
ATOM 1316 C C . VAL A 1 167 ? 3.352 -9.156 12.951 1.00 98.62 167 VAL A C 1
ATOM 1318 O O . VAL A 1 167 ? 3.754 -9.173 11.789 1.00 98.62 167 VAL A O 1
ATOM 1321 N N . LYS A 1 168 ? 4.100 -9.599 13.970 1.00 98.31 168 LYS A N 1
ATOM 1322 C CA . LYS A 1 168 ? 5.454 -10.152 13.781 1.00 98.31 168 LYS A CA 1
ATOM 1323 C C . LYS A 1 168 ? 5.449 -11.379 12.867 1.00 98.31 168 LYS A C 1
ATOM 1325 O O . LYS A 1 168 ? 6.261 -11.440 11.948 1.00 98.31 168 LYS A O 1
ATOM 1330 N N . GLU A 1 169 ? 4.493 -12.290 13.057 1.00 98.44 169 GLU A N 1
ATOM 1331 C CA . GLU A 1 169 ? 4.308 -13.458 12.186 1.00 98.44 169 GLU A CA 1
ATOM 1332 C C . GLU A 1 169 ? 4.088 -13.043 10.718 1.00 98.44 169 GLU A C 1
ATOM 1334 O O . GLU A 1 169 ? 4.671 -13.629 9.804 1.00 98.44 169 GLU A O 1
ATOM 1339 N N . MET A 1 170 ? 3.261 -12.019 10.469 1.00 98.62 170 MET A N 1
ATOM 1340 C CA . MET A 1 170 ? 3.012 -11.539 9.104 1.00 98.62 170 MET A CA 1
ATOM 1341 C C . MET A 1 170 ? 4.231 -10.838 8.500 1.00 98.62 170 MET A C 1
ATOM 1343 O O . MET A 1 170 ? 4.499 -11.030 7.317 1.00 98.62 170 MET A O 1
ATOM 1347 N N . ILE A 1 171 ? 4.999 -10.082 9.292 1.00 98.38 171 ILE A N 1
ATOM 1348 C CA . ILE A 1 171 ? 6.245 -9.446 8.834 1.00 98.38 171 ILE A CA 1
ATOM 1349 C C . ILE A 1 171 ? 7.240 -10.499 8.339 1.00 98.38 171 ILE A C 1
ATOM 1351 O O . ILE A 1 171 ? 7.830 -10.325 7.274 1.00 98.38 171 ILE A O 1
ATOM 1355 N N . GLU A 1 172 ? 7.427 -11.591 9.082 1.00 98.19 172 GLU A N 1
ATOM 1356 C CA . GLU A 1 172 ? 8.348 -12.664 8.686 1.00 98.19 172 GLU A CA 1
ATOM 1357 C C . GLU A 1 172 ? 7.932 -13.312 7.361 1.00 98.19 172 GLU A C 1
ATOM 1359 O O . GLU A 1 172 ? 8.758 -13.454 6.456 1.00 98.19 172 GLU A O 1
ATOM 1364 N N . LYS A 1 173 ? 6.640 -13.637 7.209 1.00 98.19 173 LYS A N 1
ATOM 1365 C CA . LYS A 1 173 ? 6.100 -14.205 5.962 1.00 98.19 173 LYS A CA 1
ATOM 1366 C C . LYS A 1 173 ? 6.262 -13.248 4.785 1.00 98.19 173 LYS A C 1
ATOM 1368 O O . LYS A 1 173 ? 6.747 -13.652 3.730 1.00 98.19 173 LYS A O 1
ATOM 1373 N N . ALA A 1 174 ? 5.891 -11.986 4.978 1.00 98.00 174 ALA A N 1
ATOM 1374 C CA . ALA A 1 174 ? 5.959 -10.965 3.944 1.00 98.00 174 ALA A CA 1
ATOM 1375 C C . ALA A 1 174 ? 7.407 -10.722 3.489 1.00 98.00 174 ALA A C 1
ATOM 1377 O O . ALA A 1 174 ? 7.677 -10.713 2.292 1.00 98.00 174 ALA A O 1
ATOM 1378 N N . ARG A 1 175 ? 8.366 -10.638 4.422 1.00 97.44 175 ARG A N 1
ATOM 1379 C CA . ARG A 1 175 ? 9.797 -10.482 4.101 1.00 97.44 175 ARG A CA 1
ATOM 1380 C C . ARG A 1 175 ? 10.360 -11.621 3.265 1.00 97.44 175 ARG A C 1
ATOM 1382 O O . ARG A 1 175 ? 11.150 -11.358 2.363 1.00 97.44 175 ARG A O 1
ATOM 1389 N N . ALA A 1 176 ? 9.960 -12.863 3.537 1.00 96.75 176 ALA A N 1
ATOM 1390 C CA . ALA A 1 176 ? 10.374 -13.998 2.717 1.00 96.75 176 ALA A CA 1
ATOM 1391 C C . ALA A 1 176 ? 9.893 -13.837 1.263 1.00 96.75 176 ALA A C 1
ATOM 1393 O O . ALA A 1 176 ? 10.677 -14.014 0.332 1.00 96.75 176 ALA A O 1
ATOM 1394 N N . VAL A 1 177 ? 8.636 -13.417 1.074 1.00 95.19 177 VAL A N 1
ATOM 1395 C CA . VAL A 1 177 ? 8.066 -13.138 -0.254 1.00 95.19 177 VAL A CA 1
ATOM 1396 C C . VAL A 1 177 ? 8.766 -11.960 -0.929 1.00 95.19 177 VAL A C 1
ATOM 1398 O O . VAL A 1 177 ? 9.097 -12.051 -2.109 1.00 95.19 177 VAL A O 1
ATOM 1401 N N . TYR A 1 178 ? 9.037 -10.872 -0.204 1.00 94.38 178 TYR A N 1
ATOM 1402 C CA . TYR A 1 178 ? 9.760 -9.724 -0.755 1.00 94.38 178 TYR A CA 1
ATOM 1403 C C . TYR A 1 178 ? 11.166 -10.107 -1.213 1.00 94.38 178 TYR A C 1
ATOM 1405 O O . TYR A 1 178 ? 11.545 -9.736 -2.316 1.00 94.38 178 TYR A O 1
ATOM 1413 N N . GLY A 1 179 ? 11.889 -10.925 -0.440 1.00 92.81 179 GLY A N 1
ATOM 1414 C CA . GLY A 1 179 ? 13.187 -11.456 -0.858 1.00 92.81 179 GLY A CA 1
ATOM 1415 C C . GLY A 1 179 ? 13.092 -12.249 -2.162 1.00 92.81 179 GLY A C 1
ATOM 1416 O O . GLY A 1 179 ? 13.876 -12.021 -3.076 1.00 92.81 179 GLY A O 1
ATOM 1417 N N . THR A 1 180 ? 12.084 -13.117 -2.308 1.00 91.12 180 THR A N 1
ATOM 1418 C CA . THR A 1 180 ? 11.849 -13.822 -3.578 1.00 91.12 180 THR A CA 1
ATOM 1419 C C . THR A 1 180 ? 11.543 -12.858 -4.726 1.00 91.12 180 THR A C 1
ATOM 1421 O O . THR A 1 180 ? 12.095 -13.026 -5.811 1.00 91.12 180 THR A O 1
ATOM 1424 N N . ARG A 1 181 ? 10.698 -11.841 -4.513 1.00 88.62 181 ARG A N 1
ATOM 1425 C CA . ARG A 1 181 ? 10.380 -10.827 -5.537 1.00 88.62 181 ARG A CA 1
ATOM 1426 C C . ARG A 1 181 ? 11.628 -10.055 -5.968 1.00 88.62 181 ARG A C 1
ATOM 1428 O O . ARG A 1 181 ? 11.836 -9.873 -7.163 1.00 88.62 181 ARG A O 1
ATOM 1435 N N . ASP A 1 182 ? 12.475 -9.672 -5.019 1.00 87.25 182 ASP A N 1
ATOM 1436 C CA . ASP A 1 182 ? 13.706 -8.933 -5.296 1.00 87.25 182 ASP A CA 1
ATOM 1437 C C . ASP A 1 182 ? 14.719 -9.805 -6.063 1.00 87.25 182 ASP A C 1
ATOM 1439 O O . ASP A 1 182 ? 15.309 -9.340 -7.032 1.00 87.25 182 ASP A O 1
ATOM 1443 N N . THR A 1 183 ? 14.829 -11.104 -5.758 1.00 88.19 183 THR A N 1
ATOM 1444 C CA . THR A 1 183 ? 15.710 -12.012 -6.525 1.00 88.19 183 THR A CA 1
ATOM 1445 C C . THR A 1 183 ? 15.276 -12.244 -7.979 1.00 88.19 183 THR A C 1
ATOM 1447 O O . THR A 1 183 ? 16.096 -12.641 -8.799 1.00 88.19 183 THR A O 1
ATOM 1450 N N . ARG A 1 184 ? 14.009 -11.988 -8.351 1.00 82.62 184 ARG A N 1
ATOM 1451 C CA . ARG A 1 184 ? 13.534 -12.191 -9.740 1.00 82.62 184 ARG A CA 1
ATOM 1452 C C . ARG A 1 184 ? 14.137 -11.201 -10.731 1.00 82.62 184 ARG A C 1
ATOM 1454 O O . ARG A 1 184 ? 14.216 -11.523 -11.913 1.00 82.62 184 ARG A O 1
ATOM 1461 N N . ILE A 1 185 ? 14.520 -10.010 -10.270 1.00 82.94 185 ILE A N 1
ATOM 1462 C CA . ILE A 1 185 ? 15.160 -9.004 -11.126 1.00 82.94 185 ILE A CA 1
ATOM 1463 C C . ILE A 1 185 ? 16.691 -9.121 -11.116 1.00 82.94 185 ILE A C 1
ATOM 1465 O O . ILE A 1 185 ? 17.360 -8.520 -11.956 1.00 82.94 185 ILE A O 1
ATOM 1469 N N . GLU A 1 186 ? 17.257 -9.920 -10.204 1.00 80.88 186 GLU A N 1
ATOM 1470 C CA . GLU A 1 186 ? 18.697 -10.164 -10.147 1.00 80.88 186 GLU A CA 1
ATOM 1471 C C . GLU A 1 186 ? 19.174 -10.835 -11.445 1.00 80.88 186 GLU A C 1
ATOM 1473 O O . GLU A 1 186 ? 18.750 -11.933 -11.804 1.00 80.88 186 GLU A O 1
ATOM 1478 N N . GLY A 1 187 ? 20.072 -10.159 -12.165 1.00 82.25 187 GLY A N 1
ATOM 1479 C CA . GLY A 1 187 ? 20.640 -10.634 -13.432 1.00 82.25 187 GLY A CA 1
ATOM 1480 C C . GLY A 1 187 ? 20.070 -9.968 -14.685 1.00 82.25 187 GLY A C 1
ATOM 1481 O O . GLY A 1 187 ? 20.596 -10.200 -15.773 1.00 82.25 187 GLY A O 1
ATOM 1482 N N . MET A 1 188 ? 19.051 -9.117 -14.552 1.00 90.00 188 MET A N 1
ATOM 1483 C CA . MET A 1 188 ? 18.633 -8.213 -15.624 1.00 90.00 188 MET A CA 1
ATOM 1484 C C . MET A 1 188 ? 19.499 -6.949 -15.601 1.00 90.00 188 MET A C 1
ATOM 1486 O O . MET A 1 188 ? 19.731 -6.390 -14.531 1.00 90.00 188 MET A O 1
ATOM 1490 N N . THR A 1 189 ? 19.958 -6.489 -16.767 1.00 94.50 189 THR A N 1
ATOM 1491 C CA . THR A 1 189 ? 20.752 -5.251 -16.886 1.00 94.50 189 THR A CA 1
ATOM 1492 C C . THR A 1 189 ? 20.134 -4.294 -17.892 1.00 94.50 189 THR A C 1
ATOM 1494 O O . THR A 1 189 ? 19.391 -4.713 -18.785 1.00 94.50 189 THR A O 1
ATOM 1497 N N . ASP A 1 190 ? 20.467 -3.015 -17.785 1.00 95.25 190 ASP A N 1
ATOM 1498 C CA . ASP A 1 190 ? 19.972 -1.977 -18.684 1.00 95.25 190 ASP A CA 1
ATOM 1499 C C . ASP A 1 190 ? 20.480 -2.176 -20.128 1.00 95.25 190 ASP A C 1
ATOM 1501 O O . ASP A 1 190 ? 19.802 -1.798 -21.088 1.00 95.25 190 ASP A O 1
ATOM 1505 N N . GLU A 1 191 ? 21.636 -2.823 -20.323 1.00 93.56 191 GLU A N 1
ATOM 1506 C CA . GLU A 1 191 ? 22.182 -3.162 -21.649 1.00 93.56 191 GLU A CA 1
ATOM 1507 C C . GLU A 1 191 ? 21.486 -4.349 -22.313 1.00 93.56 191 GLU A C 1
ATOM 1509 O O . GLU A 1 191 ? 21.494 -4.445 -23.538 1.00 93.56 191 GLU A O 1
ATOM 1514 N N . THR A 1 192 ? 20.910 -5.262 -21.529 1.00 92.19 192 THR A N 1
ATOM 1515 C CA . THR A 1 192 ? 20.312 -6.507 -22.045 1.00 92.19 192 THR A CA 1
ATOM 1516 C C . THR A 1 192 ? 18.835 -6.366 -22.406 1.00 92.19 192 THR A C 1
ATOM 1518 O O . THR A 1 192 ? 18.225 -7.330 -22.873 1.00 92.19 192 THR A O 1
ATOM 1521 N N . ILE A 1 193 ? 18.262 -5.172 -22.229 1.00 93.69 193 ILE A N 1
ATOM 1522 C CA . ILE A 1 193 ? 16.875 -4.863 -22.572 1.00 93.69 193 ILE A CA 1
ATOM 1523 C C . ILE A 1 193 ? 16.775 -3.656 -23.515 1.00 93.69 193 ILE A C 1
ATOM 1525 O O . ILE A 1 193 ? 17.608 -2.745 -23.496 1.00 93.69 193 ILE A O 1
ATOM 1529 N N . ASP A 1 194 ? 15.698 -3.633 -24.301 1.00 95.19 194 ASP A N 1
ATOM 1530 C CA . ASP A 1 194 ? 15.394 -2.560 -25.262 1.00 95.19 194 ASP A CA 1
ATOM 1531 C C . ASP A 1 194 ? 14.259 -1.632 -24.802 1.00 95.19 194 ASP A C 1
ATOM 1533 O O . ASP A 1 194 ? 14.034 -0.572 -25.383 1.00 95.19 194 ASP A O 1
ATOM 1537 N N . ILE A 1 195 ? 13.529 -2.020 -23.755 1.00 97.25 195 ILE A N 1
ATOM 1538 C CA . ILE A 1 195 ? 12.340 -1.317 -23.268 1.00 97.25 195 ILE A CA 1
ATOM 1539 C C . ILE A 1 195 ? 12.550 -0.936 -21.808 1.00 97.25 195 ILE A C 1
ATOM 1541 O O . ILE A 1 195 ? 12.770 -1.805 -20.968 1.00 97.25 195 ILE A O 1
ATOM 1545 N N . TYR A 1 196 ? 12.415 0.347 -21.493 1.00 97.69 196 TYR A N 1
ATOM 1546 C CA . TYR A 1 196 ? 12.161 0.838 -20.139 1.00 97.69 196 TYR A CA 1
ATOM 1547 C C . TYR A 1 196 ? 10.665 1.031 -19.919 1.00 97.69 196 TYR A C 1
ATOM 1549 O O . TYR A 1 196 ? 9.865 0.942 -20.848 1.00 97.69 196 TYR A O 1
ATOM 1557 N N . TYR A 1 197 ? 10.274 1.339 -18.688 1.00 98.31 197 TYR A N 1
ATOM 1558 C CA . TYR A 1 197 ? 8.902 1.733 -18.396 1.00 98.31 197 TYR A CA 1
ATOM 1559 C C . TYR A 1 197 ? 8.858 3.100 -17.743 1.00 98.31 197 TYR A C 1
ATOM 1561 O O . TYR A 1 197 ? 9.598 3.392 -16.806 1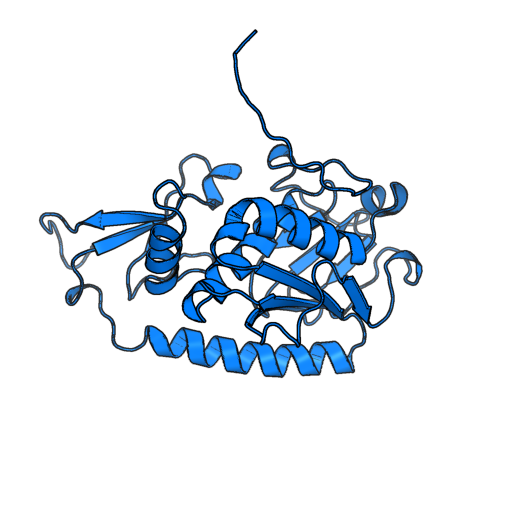.00 98.31 197 TYR A O 1
ATOM 1569 N N . SER A 1 198 ? 7.948 3.942 -18.216 1.00 97.88 198 SER A N 1
ATOM 1570 C CA . SER A 1 198 ? 7.561 5.131 -17.470 1.00 97.88 198 SER A CA 1
ATOM 1571 C C . SER A 1 198 ? 6.602 4.754 -16.340 1.00 97.88 198 SER A C 1
ATOM 1573 O O . SER A 1 198 ? 5.906 3.744 -16.422 1.00 97.88 198 SER A O 1
ATOM 1575 N N . CYS A 1 199 ? 6.545 5.562 -15.285 1.00 97.12 199 CYS A N 1
ATOM 1576 C CA . CYS A 1 199 ? 5.500 5.487 -14.270 1.00 97.12 199 CYS A CA 1
ATOM 1577 C C . CYS A 1 199 ? 5.032 6.895 -13.900 1.00 97.12 199 CYS A C 1
ATOM 1579 O O . CYS A 1 199 ? 5.834 7.765 -13.544 1.00 97.12 199 CYS A O 1
ATOM 1581 N N . THR A 1 200 ? 3.717 7.100 -13.972 1.00 95.62 200 THR A N 1
ATOM 1582 C CA . THR A 1 200 ? 3.046 8.387 -13.716 1.00 95.62 200 THR A CA 1
ATOM 1583 C C . THR A 1 200 ? 2.102 8.354 -12.511 1.00 95.62 200 THR A C 1
ATOM 1585 O O . THR A 1 200 ? 1.396 9.326 -12.264 1.00 95.62 200 THR A O 1
ATOM 1588 N N . LEU A 1 201 ? 2.125 7.285 -11.699 1.00 91.50 201 LEU A N 1
ATOM 1589 C CA . LEU A 1 201 ? 1.250 7.131 -10.523 1.00 91.50 201 LEU A CA 1
ATOM 1590 C C . LEU A 1 201 ? 1.297 8.331 -9.563 1.00 91.50 201 LEU A C 1
ATOM 1592 O O . LEU A 1 201 ? 0.269 8.761 -9.053 1.00 91.50 201 LEU A O 1
ATOM 1596 N N . CYS A 1 202 ? 2.479 8.908 -9.343 1.00 90.62 202 CYS A N 1
ATOM 1597 C CA . CYS A 1 202 ? 2.658 10.031 -8.419 1.00 90.62 202 CYS A CA 1
ATOM 1598 C C . CYS A 1 202 ? 2.215 11.394 -8.990 1.00 90.62 202 CYS A C 1
ATOM 1600 O O . CYS A 1 202 ? 2.336 12.406 -8.297 1.00 90.62 202 CYS A O 1
ATOM 1602 N N . GLN A 1 203 ? 1.711 11.464 -10.229 1.00 90.44 203 GLN A N 1
ATOM 1603 C CA . GLN A 1 203 ? 1.227 12.726 -10.808 1.00 90.44 203 GLN A CA 1
ATOM 1604 C C . GLN A 1 203 ? -0.035 13.266 -10.134 1.00 90.44 203 GLN A C 1
ATOM 1606 O O . GLN A 1 203 ? -0.353 14.442 -10.310 1.00 90.44 203 GLN A O 1
ATOM 1611 N N . SER A 1 204 ? -0.710 12.456 -9.317 1.00 83.06 204 SER A N 1
ATOM 1612 C CA . SER A 1 204 ? -1.825 12.903 -8.482 1.00 83.06 204 SER A CA 1
ATOM 1613 C C . SER A 1 204 ? -1.444 14.040 -7.527 1.00 83.06 204 SER A C 1
ATOM 1615 O O . SER A 1 204 ? -2.253 14.937 -7.302 1.00 83.06 204 SER A O 1
ATOM 1617 N N . PHE A 1 205 ? -0.203 14.057 -7.027 1.00 81.69 205 PHE A N 1
ATOM 1618 C CA . PHE A 1 205 ? 0.320 15.119 -6.156 1.00 81.69 205 PHE A CA 1
ATOM 1619 C C . PHE A 1 205 ? 1.579 15.813 -6.706 1.00 81.69 205 PHE A C 1
ATOM 1621 O O . PHE A 1 205 ? 1.946 16.886 -6.227 1.00 81.69 205 PHE A O 1
ATOM 1628 N N . ALA A 1 206 ? 2.244 15.238 -7.712 1.00 87.38 206 ALA A N 1
ATOM 1629 C CA . ALA A 1 206 ? 3.415 15.812 -8.375 1.00 87.38 206 ALA A CA 1
ATOM 1630 C C . ALA A 1 206 ? 3.226 15.841 -9.909 1.00 87.38 206 ALA A C 1
ATOM 1632 O O . ALA A 1 206 ? 3.819 15.024 -10.612 1.00 87.38 206 ALA A O 1
ATOM 1633 N N . PRO A 1 207 ? 2.439 16.787 -10.465 1.00 89.69 207 PRO A N 1
ATOM 1634 C CA . PRO A 1 207 ? 1.948 16.711 -11.849 1.00 89.69 207 PRO A CA 1
ATOM 1635 C C . PRO A 1 207 ? 3.023 16.630 -12.943 1.00 89.69 207 PRO A C 1
ATOM 1637 O O . PRO A 1 207 ? 2.791 16.042 -13.991 1.00 89.69 207 PRO A O 1
ATOM 1640 N N . GLY A 1 208 ? 4.201 17.220 -12.717 1.00 94.94 208 GLY A N 1
ATOM 1641 C CA . GLY A 1 208 ? 5.318 17.187 -13.671 1.00 94.94 208 GLY A CA 1
ATOM 1642 C C . GLY A 1 208 ? 6.263 15.993 -13.506 1.00 94.94 208 GLY A C 1
ATOM 1643 O O . GLY A 1 208 ? 7.272 15.919 -14.202 1.00 94.94 208 GLY A O 1
ATOM 1644 N N . HIS A 1 209 ? 6.001 15.094 -12.556 1.00 95.88 209 HIS A N 1
ATOM 1645 C CA . HIS A 1 209 ? 6.890 13.980 -12.251 1.00 95.88 209 HIS A CA 1
ATOM 1646 C C . HIS A 1 209 ? 6.627 12.775 -13.162 1.00 95.88 209 HIS A C 1
ATOM 1648 O O . HIS A 1 209 ? 5.482 12.380 -13.376 1.00 95.88 209 HIS A O 1
ATOM 1654 N N . VAL A 1 210 ? 7.702 12.160 -13.653 1.00 97.81 210 VAL A N 1
ATOM 1655 C CA . VAL A 1 210 ? 7.685 10.880 -14.369 1.00 97.81 210 VAL A CA 1
ATOM 1656 C C . VAL A 1 210 ? 8.892 10.078 -13.892 1.00 97.81 210 VAL A C 1
ATOM 1658 O O . VAL A 1 210 ? 10.023 10.561 -13.967 1.00 97.81 210 VAL A O 1
ATOM 1661 N N . CYS A 1 211 ? 8.672 8.863 -13.395 1.00 97.75 211 CYS A N 1
ATOM 1662 C CA . CYS A 1 211 ? 9.766 7.908 -13.226 1.00 97.75 211 CYS A CA 1
ATOM 1663 C C . CYS A 1 211 ? 10.037 7.215 -14.561 1.00 97.75 211 CYS A C 1
ATOM 1665 O O . CYS A 1 211 ? 9.090 6.821 -15.233 1.00 97.75 211 CYS A O 1
ATOM 1667 N N . VAL A 1 212 ? 11.310 7.020 -14.900 1.00 97.44 212 VAL A N 1
ATOM 1668 C CA . VAL A 1 212 ? 11.748 6.048 -15.909 1.00 97.44 212 VAL A CA 1
ATOM 1669 C C . VAL A 1 212 ? 12.433 4.920 -15.151 1.00 97.44 212 VAL A C 1
ATOM 1671 O O . VAL A 1 212 ? 13.347 5.176 -14.366 1.00 97.44 212 VAL A O 1
ATOM 1674 N N . ILE A 1 213 ? 11.918 3.709 -15.325 1.00 97.25 213 ILE A N 1
ATOM 1675 C CA . ILE A 1 213 ? 12.268 2.515 -14.562 1.00 97.25 213 ILE A CA 1
ATOM 1676 C C . ILE A 1 213 ? 12.946 1.534 -15.514 1.00 97.25 213 ILE A C 1
ATOM 1678 O O . ILE A 1 213 ? 12.400 1.192 -16.569 1.00 97.25 213 ILE A O 1
ATOM 1682 N N . SER A 1 214 ? 14.134 1.095 -15.119 1.00 95.75 214 SER A N 1
ATOM 1683 C CA . SER A 1 214 ? 14.972 0.124 -15.821 1.00 95.75 214 SER A CA 1
ATOM 1684 C C . SER A 1 214 ? 15.294 -1.051 -14.888 1.00 95.75 214 SER A C 1
ATOM 1686 O O . SER A 1 214 ? 15.008 -0.953 -13.686 1.00 95.75 214 SER A O 1
ATOM 1688 N N . PRO A 1 215 ? 15.830 -2.176 -15.396 1.00 94.62 215 PRO A N 1
ATOM 1689 C CA . PRO A 1 215 ? 16.276 -3.273 -14.543 1.00 94.62 215 PRO A CA 1
ATOM 1690 C C . PRO A 1 215 ? 17.166 -2.841 -13.375 1.00 94.62 215 PRO A C 1
ATOM 1692 O O . PRO A 1 215 ? 16.943 -3.269 -12.243 1.00 94.62 215 PRO A O 1
ATOM 1695 N N . GLU A 1 216 ? 18.110 -1.933 -13.623 1.00 93.94 216 GLU A N 1
ATOM 1696 C CA . GLU A 1 216 ? 19.092 -1.493 -12.623 1.00 93.94 216 GLU A CA 1
ATOM 1697 C C . GLU A 1 216 ? 18.674 -0.206 -11.894 1.00 93.94 216 GLU A C 1
ATOM 1699 O O . GLU A 1 216 ? 19.332 0.238 -10.948 1.00 93.94 216 GLU A O 1
ATOM 1704 N N . ARG A 1 217 ? 17.533 0.382 -12.277 1.00 94.56 217 ARG A N 1
ATOM 1705 C CA . ARG A 1 217 ? 16.963 1.579 -11.653 1.00 94.56 217 ARG A CA 1
ATOM 1706 C C . ARG A 1 217 ? 15.488 1.379 -11.324 1.00 94.56 217 ARG A C 1
ATOM 1708 O O . ARG A 1 217 ? 14.588 1.794 -12.055 1.00 94.56 217 ARG A O 1
ATOM 1715 N N . THR A 1 218 ? 15.257 0.805 -10.147 1.00 93.19 218 THR A N 1
ATOM 1716 C CA . THR A 1 218 ? 13.923 0.695 -9.535 1.00 93.19 218 THR A CA 1
ATOM 1717 C C . THR A 1 218 ? 13.297 2.081 -9.334 1.00 93.19 218 THR A C 1
ATOM 1719 O O . THR A 1 218 ? 13.996 3.080 -9.125 1.00 93.19 218 THR A O 1
ATOM 1722 N N . GLY A 1 219 ? 11.963 2.159 -9.375 1.00 94.19 219 GLY A N 1
ATOM 1723 C CA . GLY A 1 219 ? 11.243 3.388 -9.058 1.00 94.19 219 GLY A CA 1
ATOM 1724 C C . GLY A 1 219 ? 11.627 3.912 -7.672 1.00 94.19 219 GLY A C 1
ATOM 1725 O O . GLY A 1 219 ? 11.772 3.147 -6.724 1.00 94.19 219 GLY A O 1
ATOM 1726 N N . LEU A 1 220 ? 11.759 5.233 -7.526 1.00 93.19 220 LEU A N 1
ATOM 1727 C CA . LEU A 1 220 ? 12.281 5.853 -6.295 1.00 93.19 220 LEU A CA 1
ATOM 1728 C C . LEU A 1 220 ? 11.448 5.569 -5.034 1.00 93.19 220 LEU A C 1
ATOM 1730 O O . LEU A 1 220 ? 11.915 5.788 -3.921 1.00 93.19 220 LEU A O 1
ATOM 1734 N N . CYS A 1 221 ? 10.206 5.110 -5.199 1.00 91.00 221 CYS A N 1
ATOM 1735 C CA . CYS A 1 221 ? 9.370 4.658 -4.092 1.00 91.00 221 CYS A CA 1
ATOM 1736 C C . CYS A 1 221 ? 9.852 3.334 -3.475 1.00 91.00 221 CYS A C 1
ATOM 1738 O O . CYS A 1 221 ? 9.419 3.005 -2.374 1.00 91.00 221 CYS A O 1
ATOM 1740 N N . GLY A 1 222 ? 10.695 2.574 -4.181 1.00 88.94 222 GLY A N 1
ATOM 1741 C CA . GLY A 1 222 ? 11.153 1.235 -3.809 1.00 88.94 222 GLY A CA 1
ATOM 1742 C C . GLY A 1 222 ? 10.120 0.124 -4.027 1.00 88.94 222 GLY A C 1
ATOM 1743 O O . GLY A 1 222 ? 10.432 -1.033 -3.784 1.00 88.94 222 GLY A O 1
ATOM 1744 N N . SER A 1 223 ? 8.903 0.456 -4.472 1.00 85.75 223 SER A N 1
ATOM 1745 C CA . SER A 1 223 ? 7.796 -0.505 -4.586 1.00 85.75 223 SER A CA 1
ATOM 1746 C C . SER A 1 223 ? 7.648 -1.159 -5.950 1.00 85.75 223 SER A C 1
ATOM 1748 O O . SER A 1 223 ? 7.092 -2.245 -6.004 1.00 85.75 223 SER A O 1
ATOM 1750 N N . TYR A 1 224 ? 8.057 -0.473 -7.023 1.00 89.00 224 TYR A N 1
ATOM 1751 C CA . TYR A 1 224 ? 7.944 -0.948 -8.404 1.00 89.00 224 TYR A CA 1
ATOM 1752 C C . TYR A 1 224 ? 9.324 -1.025 -9.040 1.00 89.00 224 TYR A C 1
ATOM 1754 O O . TYR A 1 224 ? 10.009 -0.005 -9.181 1.00 89.00 224 TYR A O 1
ATOM 1762 N N . ASN A 1 225 ? 9.691 -2.224 -9.464 1.00 92.88 225 ASN A N 1
ATOM 1763 C CA . ASN A 1 225 ? 10.830 -2.489 -10.325 1.00 92.88 225 ASN A CA 1
ATOM 1764 C C . ASN A 1 225 ? 10.387 -2.588 -11.803 1.00 92.88 225 ASN A C 1
ATOM 1766 O O . ASN A 1 225 ? 9.237 -2.301 -12.153 1.00 92.88 225 ASN A O 1
ATOM 1770 N N . TRP A 1 226 ? 11.312 -2.946 -12.695 1.00 95.12 226 TRP A N 1
ATOM 1771 C CA . TRP A 1 226 ? 11.022 -3.060 -14.127 1.00 95.12 226 TRP A CA 1
ATOM 1772 C C . TRP A 1 226 ? 9.971 -4.133 -14.454 1.00 95.12 226 TRP A C 1
ATOM 1774 O O . TRP A 1 226 ? 9.067 -3.877 -15.251 1.00 95.12 226 TRP A O 1
ATOM 1784 N N . MET A 1 227 ? 10.057 -5.304 -13.813 1.00 93.12 227 MET A N 1
ATOM 1785 C CA . MET A 1 227 ? 9.109 -6.411 -14.002 1.00 93.12 227 MET A CA 1
ATOM 1786 C C . MET A 1 227 ? 7.702 -6.009 -13.558 1.00 93.12 227 MET A C 1
ATOM 1788 O O . MET A 1 227 ? 6.736 -6.283 -14.269 1.00 93.12 227 MET A O 1
ATOM 1792 N N . ASP A 1 228 ? 7.597 -5.275 -12.448 1.00 93.88 228 ASP A N 1
ATOM 1793 C CA . ASP A 1 228 ? 6.320 -4.754 -11.961 1.00 93.88 228 ASP A CA 1
ATOM 1794 C C . ASP A 1 228 ? 5.692 -3.797 -12.986 1.00 93.88 228 ASP A C 1
ATOM 1796 O O . ASP A 1 228 ? 4.503 -3.860 -13.286 1.00 93.88 228 ASP A O 1
ATOM 1800 N N . CYS A 1 229 ? 6.491 -2.917 -13.591 1.00 95.50 229 CYS A N 1
ATOM 1801 C CA . CYS A 1 229 ? 5.969 -1.980 -14.585 1.00 95.50 229 CYS A CA 1
ATOM 1802 C C . CYS A 1 229 ? 5.505 -2.676 -15.868 1.00 95.50 229 CYS A C 1
ATOM 1804 O O . CYS A 1 229 ? 4.488 -2.276 -16.442 1.00 95.50 229 CYS A O 1
ATOM 1806 N N . LYS A 1 230 ? 6.219 -3.727 -16.285 1.00 94.88 230 LYS A N 1
ATOM 1807 C CA . LYS A 1 230 ? 5.798 -4.600 -17.382 1.00 94.88 230 LYS A CA 1
ATOM 1808 C C . LYS A 1 230 ? 4.462 -5.273 -17.068 1.00 94.88 230 LYS A C 1
ATOM 1810 O O . LYS A 1 230 ? 3.529 -5.152 -17.858 1.00 94.88 230 LYS A O 1
ATOM 1815 N N . ALA A 1 231 ? 4.344 -5.904 -15.901 1.00 93.62 231 ALA A N 1
ATOM 1816 C CA . ALA A 1 231 ? 3.110 -6.553 -15.466 1.00 93.62 231 ALA A CA 1
ATOM 1817 C C . ALA A 1 231 ? 1.941 -5.555 -15.355 1.00 93.62 231 ALA A C 1
ATOM 1819 O O . ALA A 1 231 ? 0.838 -5.830 -15.821 1.00 93.62 231 ALA A O 1
ATOM 1820 N N . ALA A 1 232 ? 2.179 -4.355 -14.817 1.00 93.75 232 ALA A N 1
ATOM 1821 C CA . ALA A 1 232 ? 1.170 -3.299 -14.739 1.00 93.75 232 ALA A CA 1
ATOM 1822 C C . ALA A 1 232 ? 0.641 -2.883 -16.124 1.00 93.75 232 ALA A C 1
ATOM 1824 O O . ALA A 1 232 ? -0.565 -2.677 -16.278 1.00 93.75 232 ALA A O 1
ATOM 1825 N N . PHE A 1 233 ? 1.521 -2.783 -17.127 1.00 95.38 233 PHE A N 1
ATOM 1826 C CA . PHE A 1 233 ? 1.127 -2.488 -18.507 1.00 95.38 233 PHE A CA 1
ATOM 1827 C C . PHE A 1 233 ? 0.329 -3.637 -19.142 1.00 95.38 233 PHE A C 1
ATOM 1829 O O . PHE A 1 233 ? -0.666 -3.382 -19.819 1.00 95.38 233 PHE A O 1
ATOM 1836 N N . GLU A 1 234 ? 0.714 -4.892 -18.891 1.00 92.19 234 GLU A N 1
ATOM 1837 C CA . GLU A 1 234 ? -0.030 -6.073 -19.358 1.00 92.19 234 GLU A CA 1
ATOM 1838 C C . GLU A 1 234 ? -1.456 -6.117 -18.783 1.00 92.19 234 GLU A C 1
ATOM 1840 O O . GLU A 1 234 ? -2.410 -6.396 -19.511 1.00 92.19 234 GLU A O 1
ATOM 1845 N N . ILE A 1 235 ? -1.613 -5.780 -17.499 1.00 90.69 235 ILE A N 1
ATOM 1846 C CA . ILE A 1 235 ? -2.915 -5.712 -16.820 1.00 90.69 235 ILE A CA 1
ATOM 1847 C C . ILE A 1 235 ? -3.767 -4.563 -17.373 1.00 90.69 235 ILE A C 1
ATOM 1849 O O . ILE A 1 235 ? -4.962 -4.731 -17.637 1.00 90.69 235 ILE A O 1
ATOM 1853 N N . ASN A 1 236 ? -3.174 -3.376 -17.518 1.00 90.88 236 ASN A N 1
ATOM 1854 C CA . ASN A 1 236 ? -3.871 -2.180 -17.973 1.00 90.88 236 ASN A CA 1
ATOM 1855 C C . ASN A 1 236 ? -3.008 -1.379 -18.962 1.00 90.88 236 ASN A C 1
ATOM 1857 O O . ASN A 1 236 ? -2.272 -0.478 -18.549 1.00 90.88 236 ASN A O 1
ATOM 1861 N N . PRO A 1 237 ? -3.184 -1.598 -20.279 1.00 93.38 237 PRO A N 1
ATOM 1862 C CA . PRO A 1 237 ? -2.442 -0.871 -21.311 1.00 93.38 237 PRO A CA 1
ATOM 1863 C C . PRO A 1 237 ? -2.708 0.639 -21.335 1.00 93.38 237 PRO A C 1
ATOM 1865 O O . PRO A 1 237 ? -1.932 1.400 -21.903 1.00 93.38 237 PRO A O 1
ATOM 1868 N N . THR A 1 238 ? -3.804 1.097 -20.720 1.00 92.94 238 THR A N 1
ATOM 1869 C CA . THR A 1 238 ? -4.134 2.527 -20.556 1.00 92.94 238 THR A CA 1
ATOM 1870 C C . THR A 1 238 ? -3.736 3.078 -19.185 1.00 92.94 238 THR A C 1
ATOM 1872 O O . THR A 1 238 ? -4.124 4.186 -18.817 1.00 92.94 238 THR A O 1
ATOM 1875 N N . GLY A 1 239 ? -2.998 2.283 -18.410 1.00 92.44 239 GLY A N 1
ATOM 1876 C CA . GLY A 1 239 ? -2.551 2.605 -17.068 1.00 92.44 239 GLY A CA 1
ATOM 1877 C C . GLY A 1 239 ? -1.351 3.558 -17.028 1.00 92.44 239 GLY A C 1
ATOM 1878 O O . GLY A 1 239 ? -0.859 4.027 -18.055 1.00 92.44 239 GLY A O 1
ATOM 1879 N N . PRO A 1 240 ? -0.851 3.842 -15.818 1.00 94.62 240 PRO A N 1
ATOM 1880 C CA . PRO A 1 240 ? 0.214 4.816 -15.589 1.00 94.62 240 PRO A CA 1
ATOM 1881 C C . PRO A 1 240 ? 1.609 4.309 -15.972 1.00 94.62 240 PRO A C 1
ATOM 1883 O O . PRO A 1 240 ? 2.548 5.110 -16.005 1.00 94.62 240 PRO A O 1
ATOM 1886 N N . ASN A 1 241 ? 1.748 3.003 -16.216 1.00 97.31 241 ASN A N 1
ATOM 1887 C CA . ASN A 1 241 ? 2.978 2.356 -16.637 1.00 97.31 241 ASN A CA 1
ATOM 1888 C C . ASN A 1 241 ? 2.950 2.154 -18.148 1.00 97.31 241 ASN A C 1
ATOM 1890 O O . ASN A 1 241 ? 2.097 1.427 -18.645 1.00 97.31 241 ASN A O 1
ATOM 1894 N N . GLN A 1 242 ? 3.851 2.814 -18.874 1.00 98.31 242 GLN A N 1
ATOM 1895 C CA . GLN A 1 242 ? 3.884 2.765 -20.341 1.00 98.31 242 GLN A CA 1
ATOM 1896 C C . GLN A 1 242 ? 5.281 2.377 -20.828 1.00 98.31 242 GLN A C 1
ATOM 1898 O O . GLN A 1 242 ? 6.256 2.887 -20.260 1.00 98.31 242 GLN A O 1
ATOM 1903 N N . PRO A 1 243 ? 5.396 1.515 -21.856 1.00 98.12 243 PRO A N 1
ATOM 1904 C CA . PRO A 1 243 ? 6.681 1.128 -22.419 1.00 98.12 243 PRO A CA 1
ATOM 1905 C C . PRO A 1 243 ? 7.369 2.334 -23.062 1.00 98.12 243 PRO A C 1
ATOM 1907 O O . PRO A 1 243 ? 6.737 3.178 -23.698 1.00 98.12 243 PRO A O 1
ATOM 1910 N N . VAL A 1 244 ? 8.682 2.403 -22.886 1.00 97.94 244 VAL A N 1
ATOM 1911 C CA . VAL A 1 244 ? 9.561 3.421 -23.454 1.00 97.94 244 VAL A CA 1
ATOM 1912 C C . VAL A 1 244 ? 10.686 2.686 -24.167 1.00 97.94 244 VAL A C 1
ATOM 1914 O O . VAL A 1 244 ? 11.599 2.167 -23.527 1.00 97.94 244 VAL A O 1
ATOM 1917 N N . GLU A 1 245 ? 10.597 2.604 -25.492 1.00 97.25 245 GLU A N 1
ATOM 1918 C CA . GLU A 1 245 ? 11.656 2.021 -26.316 1.00 97.25 245 GLU A CA 1
ATOM 1919 C C . GLU A 1 245 ? 12.931 2.865 -26.210 1.00 97.25 245 GLU A C 1
ATOM 1921 O O . GLU A 1 245 ? 12.887 4.101 -26.258 1.00 97.25 245 GLU A O 1
ATOM 1926 N N . LYS A 1 246 ? 14.078 2.199 -26.064 1.00 95.31 246 LYS A N 1
ATOM 1927 C CA . LYS A 1 246 ? 15.382 2.859 -26.090 1.00 95.31 246 LYS A CA 1
ATOM 1928 C C . LYS A 1 246 ? 15.639 3.404 -27.494 1.00 95.31 246 LYS A C 1
ATOM 1930 O O . LYS A 1 246 ? 15.628 2.668 -28.477 1.00 95.31 246 LYS A O 1
ATOM 1935 N N . GLY A 1 247 ? 15.852 4.714 -27.571 1.00 93.19 247 GLY A N 1
ATOM 1936 C CA . GLY A 1 247 ? 16.256 5.395 -28.796 1.00 93.19 247 GLY A CA 1
ATOM 1937 C C . GLY A 1 247 ? 17.763 5.312 -29.042 1.00 93.19 247 GLY A C 1
ATOM 1938 O O . GLY A 1 247 ? 18.470 4.482 -28.474 1.00 93.19 247 GLY A O 1
ATOM 1939 N N . GLU A 1 248 ? 18.268 6.219 -29.877 1.00 95.00 248 GLU A N 1
ATOM 1940 C CA . GLU A 1 248 ? 19.707 6.386 -30.080 1.00 95.00 248 GLU A CA 1
ATOM 1941 C C . GLU A 1 248 ? 20.382 6.885 -28.792 1.00 95.00 248 GLU A C 1
ATOM 1943 O O . GLU A 1 248 ? 20.018 7.929 -28.245 1.00 95.00 248 GLU A O 1
ATOM 1948 N N . THR A 1 249 ? 21.381 6.145 -28.311 1.00 95.06 249 THR A N 1
ATOM 1949 C CA . THR A 1 249 ? 22.165 6.536 -27.136 1.00 95.06 249 THR A CA 1
ATOM 1950 C C . THR A 1 249 ? 23.080 7.710 -27.470 1.00 95.06 249 THR A C 1
ATOM 1952 O O . THR A 1 249 ? 24.009 7.571 -28.263 1.00 95.06 249 THR A O 1
ATOM 1955 N N . VAL A 1 250 ? 22.862 8.849 -26.807 1.00 97.19 250 VAL A N 1
ATOM 1956 C CA . VAL A 1 250 ? 23.726 10.036 -26.935 1.00 97.19 250 VAL A CA 1
ATOM 1957 C C . VAL A 1 250 ? 24.971 9.918 -26.048 1.00 97.19 250 VAL A C 1
ATOM 1959 O O . VAL A 1 250 ? 26.071 10.232 -26.499 1.00 97.19 250 VAL A O 1
ATOM 1962 N N . ASP A 1 251 ? 24.819 9.445 -24.804 1.00 96.25 251 ASP A N 1
ATOM 1963 C CA . ASP A 1 251 ? 25.928 9.222 -23.865 1.00 96.25 251 ASP A CA 1
ATOM 1964 C C . ASP A 1 251 ? 25.645 8.027 -22.937 1.00 96.25 251 ASP A C 1
ATOM 1966 O O . ASP A 1 251 ? 24.920 8.132 -21.953 1.00 96.25 251 ASP A O 1
ATOM 1970 N N . ALA A 1 252 ? 26.286 6.887 -23.204 1.00 93.06 252 ALA A N 1
ATOM 1971 C CA . ALA A 1 252 ? 26.098 5.665 -22.419 1.00 93.06 252 ALA A CA 1
ATOM 1972 C C . ALA A 1 252 ? 26.535 5.786 -20.945 1.00 93.06 252 ALA A C 1
ATOM 1974 O O . ALA A 1 252 ? 26.126 4.975 -20.120 1.00 93.06 252 ALA A O 1
ATOM 1975 N N . LYS A 1 253 ? 27.377 6.768 -20.594 1.00 94.50 253 LYS A N 1
ATOM 1976 C CA . LYS A 1 253 ? 27.823 6.976 -19.210 1.00 94.50 253 LYS A CA 1
ATOM 1977 C C . LYS A 1 253 ? 26.791 7.746 -18.387 1.00 94.50 253 LYS A C 1
ATOM 1979 O O . LYS A 1 253 ? 26.732 7.560 -17.173 1.00 94.50 253 LYS A O 1
ATOM 1984 N N . LEU A 1 254 ? 26.045 8.652 -19.019 1.00 94.31 254 LEU A N 1
ATOM 1985 C CA . LEU A 1 254 ? 25.022 9.463 -18.353 1.00 94.31 254 LEU A CA 1
ATOM 1986 C C . LEU A 1 254 ? 23.622 8.837 -18.434 1.00 94.31 254 LEU A C 1
ATOM 1988 O O . LEU A 1 254 ? 22.787 9.175 -17.591 1.00 94.31 254 LEU A O 1
ATOM 1992 N N . GLY A 1 255 ? 23.412 7.911 -19.376 1.00 88.88 255 GLY A N 1
ATOM 1993 C CA . GLY A 1 255 ? 22.116 7.289 -19.665 1.00 88.88 255 GLY A CA 1
ATOM 1994 C C . GLY A 1 255 ? 21.237 8.196 -20.511 1.00 88.88 255 GLY A C 1
ATOM 1995 O O . GLY A 1 255 ? 20.015 8.202 -20.248 1.00 88.88 255 GLY A O 1
#

Sequence (255 aa):
VRGLKVTVAEVPIPVAFGAAFEGERVRGEDIYLEAGGGRTPMVEWVTSKRMDEVEDGKIEVIGPELKDIPAGSRLLLAITVEVAGREMQEDYEPILERQIHHLINYAQGAMHIGQRDIAWLRVAKQAVEKGFKLSHIGTILHAKLHQDFGRIFDKMQVKIYTEEDKVKEMIEKARAVYGTRDTRIEGMTDETIDIYYSCTLCQSFAPGHVCVISPERTGLCGSYNWMDCKAAFEINPTGPNQPVEKGETVDAKLG

Foldseek 3Di:
DDPDPDPDLDLPALFQFDLVQAPDDQDDQQFQEKEAPVPHWEFEFEDEDEPVVFDFLAEAEADDKSVRDGGPDYFYKYKYKYFYAPQADLLCRLVLQVCLQSQQSRGHQWHWAAGGGRIMITGGPVSVVSPGMPSSSQSSSNSVCCVLQVVRTPGMYIYMYRDPVVSVVVSVVSVVSVVVVLVVLPPFDQVVDFKWKKACPCCSPVVPDIDTAGSVRADPSNRGHRSSLVVNCVRPVPHRIHIDGDDDDPDPVVD

Radius of gyration: 18.83 Å; chains: 1; bounding box: 51×42×53 Å

Secondary structure (DSSP, 8-state):
-------------SS-BSGGGTT----GGGEEEEEETTTS-EEEEEEE--TTT--TT-EEEES--GGGS-TTEE--EEEEEEEE-SS--GGGHHHHHHHHHHHHHTBTTEEEES-GGG-EEEEEHHHHHTT--HHHHHHHHHHHHHHHHTTT-SEEEEEEE-SHHHHHHHHHHHHHHHHHHHHTTTT--TTS-SEEEEE-GGGGT-TT--EEEBTTB--TTSS--HHHHHHHHHH-TTSSEEEEE----S-TTT-

InterPro domains:
  IPR004461 CO dehydrogenase/acetyl-CoA synthase complex beta subunit [PF03598] (13-167)
  IPR004461 CO dehydrogenase/acetyl-CoA synthase complex beta subunit [PTHR42281] (1-255)
  IPR011254 Prismane-like superfamily [SSF56821] (1-254)
  IPR038571 Bifunctional carbon monoxide dehydrogenase/acetyl-coa synthase, domain 3 superfamily [G3DSA:3.30.1650.10] (11-187)
  IPR045822 CO dehydrogenase/acetyl-CoA synthase complex beta subunit , C-terminal [PF19436] (178-255)

pLDDT: mean 93.71, std 9.7, range [38.41, 98.88]